Protein AF-A0A9P1D9C3-F1 (afdb_monomer)

pLDDT: mean 74.69, std 14.88, range [30.38, 95.38]

Secondary structure (DSSP, 8-state):
-HHHHHHHHHHHHTTTSSEEEEEE-SB-TTS-B---HHHHTGGGGGGGTTTEEEEEGGG-HHHHHHHHHHHHTTTS---TTHHHHHHTT-S---SS--EE-TT--BTTTB-----TTEEE-HHHHHHHHHSPPS---SEEEEEEEEEESSGGGGGSSTTSSEEEEEEEEEEEE-HHHHHHHHHHHS---SSPPSP-EEEEEEEEEEE---SHHHHHHHHHSTTT-TT-PPPTT--TTS--HHHHHHHHHHHHH-HHHHHTGGG--PPPPPSSPPPHHHHHHTT--HHHHH-TTTTHHHHT-S-TT-

InterPro domains:
  IPR006813 Glycosyl transferase, family 17 [PF04724] (2-149)
  IPR006813 Glycosyl transferase, family 17 [PTHR12224] (2-148)

Sequence (306 aa):
PELEFLELRLLELQGVVDLMVVAESSHTFRGDLKPRQYQLNAERFKAFRDTVMYLDLEECEEYLHHINKTREKHGQHHDLWDIQNSQRPHPPPEDDTIVIFSDLWIGASLRTGFDLDEIPNGEMMMAMKHCEWKAQTPKIQFKQRMVQYNLRQVLSSPAGCFPKTAWLQGALLRLGWVRETVQKNKRIPLRFASPIATMDGGAMHLSYFGHAFALMTKGLQHGEGGALLLPTWFKPCDPTDQDILELLSIFRNDPVRIVRSWENKSNPLPKARPTLKDLQKCEVPWALQSNPRRYAAFWGEAPPDE

Organism: NCBI:txid2562237

Foldseek 3Di:
DLVVLVVLQLVQAPVLAQAEEEEFELADLQLHGHDGPCVVPVVVVVVCVNRYDYHDCVVPPQLVVQSVVSVVPPPDDDDSCSSVFLSPCPPPDDDFGQYQYCLFFGGNWKTKGHHSLKHFGSVLSNCVNPDDDPDPDQKEWEQAFEDAAAPLCQVQDPLGGDPPRRDGFMMMGTPVRSNVCCVVPVTDDRDDDDDDHYDYYRIHRYHHQFFPVSLVVVCVVPSPNVQQDAQPPDDPPDDDPVNRVVRRLCCLFFVVCRRPVVVPPDDGRDPDQDDPVSCVSRSNRVCCVVCCVVVVSNRSRDDSVD

Radius of gyration: 20.1 Å; Cα contacts (8 Å, |Δi|>4): 495; chains: 1; bounding box: 48×49×52 Å

Structure (mmCIF, N/CA/C/O backbone):
data_AF-A0A9P1D9C3-F1
#
_entry.id   AF-A0A9P1D9C3-F1
#
loop_
_atom_site.group_PDB
_atom_site.id
_atom_site.type_symbol
_atom_site.label_atom_id
_atom_site.label_alt_id
_atom_site.label_comp_id
_atom_site.label_asym_id
_atom_site.label_entity_id
_atom_site.label_seq_id
_atom_site.pdbx_PDB_ins_code
_atom_site.Cartn_x
_atom_site.Cartn_y
_atom_site.Cartn_z
_atom_site.occupancy
_atom_site.B_iso_or_equiv
_atom_site.auth_seq_id
_atom_site.auth_comp_id
_atom_site.auth_asym_id
_atom_site.auth_atom_id
_atom_site.pdbx_PDB_model_num
ATOM 1 N N . PRO A 1 1 ? 6.953 -0.817 8.308 1.00 75.75 1 PRO A N 1
ATOM 2 C CA . PRO A 1 1 ? 5.528 -0.665 7.939 1.00 75.75 1 PRO A CA 1
ATOM 3 C C . PRO A 1 1 ? 5.143 -1.332 6.614 1.00 75.75 1 PRO A C 1
ATOM 5 O O . PRO A 1 1 ? 3.989 -1.712 6.475 1.00 75.75 1 PRO A O 1
ATOM 8 N N . GLU A 1 2 ? 6.070 -1.490 5.657 1.00 78.62 2 GLU A N 1
ATOM 9 C CA . GLU A 1 2 ? 5.807 -2.161 4.369 1.00 78.62 2 GLU A CA 1
ATOM 10 C C . GLU A 1 2 ? 5.182 -3.560 4.558 1.00 78.62 2 GLU A C 1
ATOM 12 O O . GLU A 1 2 ? 4.110 -3.857 4.035 1.00 78.62 2 GLU A O 1
ATOM 17 N N . LEU A 1 3 ? 5.791 -4.395 5.405 1.00 85.88 3 LEU A N 1
ATOM 18 C CA . LEU A 1 3 ? 5.291 -5.741 5.693 1.00 85.88 3 LEU A CA 1
ATOM 19 C C . LEU A 1 3 ? 3.958 -5.737 6.454 1.00 85.88 3 LEU A C 1
ATOM 21 O O . LEU A 1 3 ? 3.147 -6.640 6.266 1.00 85.88 3 LEU A O 1
ATOM 25 N N . GLU A 1 4 ? 3.713 -4.737 7.304 1.00 88.38 4 GLU A N 1
ATOM 26 C CA . GLU A 1 4 ? 2.432 -4.585 7.996 1.00 88.38 4 GLU A CA 1
ATOM 27 C C . GLU A 1 4 ? 1.309 -4.214 7.025 1.00 88.38 4 GLU A C 1
ATOM 29 O O . GLU A 1 4 ? 0.216 -4.760 7.137 1.00 88.38 4 GLU A O 1
ATOM 34 N N . PHE A 1 5 ? 1.568 -3.329 6.058 1.00 88.06 5 PHE A N 1
ATOM 35 C CA . PHE A 1 5 ? 0.600 -3.007 5.010 1.00 88.06 5 PHE A CA 1
ATOM 36 C C . PHE A 1 5 ? 0.233 -4.234 4.186 1.00 88.06 5 PHE A C 1
ATOM 38 O O . PHE A 1 5 ? -0.949 -4.493 3.956 1.00 88.06 5 PHE A O 1
ATOM 45 N N . LEU A 1 6 ? 1.239 -5.016 3.788 1.00 89.88 6 LEU A N 1
ATOM 46 C CA . LEU A 1 6 ? 1.002 -6.254 3.063 1.00 89.88 6 LEU A CA 1
ATOM 47 C C . LEU A 1 6 ? 0.167 -7.234 3.895 1.00 89.88 6 LEU A C 1
ATOM 49 O O . LEU A 1 6 ? -0.826 -7.756 3.404 1.00 89.88 6 LEU A O 1
ATOM 53 N N . GLU A 1 7 ? 0.524 -7.443 5.163 1.00 92.06 7 GLU A N 1
ATOM 54 C CA . GLU A 1 7 ? -0.225 -8.317 6.073 1.00 92.06 7 GLU A CA 1
ATOM 55 C C . GLU A 1 7 ? -1.687 -7.870 6.227 1.00 92.06 7 GLU A C 1
ATOM 57 O O . GLU A 1 7 ? -2.587 -8.701 6.133 1.00 92.06 7 GLU A O 1
ATOM 62 N N . LEU A 1 8 ? -1.938 -6.566 6.397 1.00 92.44 8 LEU A N 1
ATOM 63 C CA . LEU A 1 8 ? -3.291 -6.011 6.481 1.00 92.44 8 LEU A CA 1
ATOM 64 C C . LEU A 1 8 ? -4.097 -6.267 5.203 1.00 92.44 8 LEU A C 1
ATOM 66 O O . LEU A 1 8 ? -5.252 -6.674 5.295 1.00 92.44 8 LEU A O 1
ATOM 70 N N . ARG A 1 9 ? -3.497 -6.073 4.022 1.00 90.56 9 ARG A N 1
ATOM 71 C CA . ARG A 1 9 ? -4.151 -6.362 2.735 1.00 90.56 9 ARG A CA 1
ATOM 72 C C . ARG A 1 9 ? -4.480 -7.841 2.596 1.00 90.56 9 ARG A C 1
ATOM 74 O O . ARG A 1 9 ? -5.601 -8.173 2.231 1.00 90.56 9 ARG A O 1
ATOM 81 N N . LEU A 1 10 ? -3.534 -8.723 2.914 1.00 91.69 10 LEU A N 1
ATOM 82 C CA . LEU A 1 10 ? -3.751 -10.167 2.826 1.00 91.69 10 LEU A CA 1
ATOM 83 C C . LEU A 1 10 ? -4.868 -10.623 3.775 1.00 91.69 10 LEU A C 1
ATOM 85 O O . LEU A 1 10 ? -5.713 -11.409 3.367 1.00 91.69 10 LEU A O 1
ATOM 89 N N . LEU A 1 11 ? -4.932 -10.088 5.000 1.00 93.56 11 LEU A N 1
ATOM 90 C CA . LEU A 1 11 ? -6.013 -10.381 5.951 1.00 93.56 11 LEU A CA 1
ATOM 91 C C . LEU A 1 11 ? -7.380 -9.857 5.494 1.00 93.56 11 LEU A C 1
ATOM 93 O O . LEU A 1 11 ? -8.390 -10.528 5.683 1.00 93.56 11 LEU A O 1
ATOM 97 N N . GLU A 1 12 ? -7.425 -8.661 4.913 1.00 91.06 12 GLU A N 1
ATOM 98 C CA . GLU A 1 12 ? -8.666 -8.040 4.434 1.00 91.06 12 GLU A CA 1
ATOM 99 C C . GLU A 1 12 ? -9.252 -8.779 3.216 1.00 91.06 12 GLU A C 1
ATOM 101 O O . GLU A 1 12 ? -10.460 -8.761 2.991 1.00 91.06 12 GLU A O 1
ATOM 106 N N . LEU A 1 13 ? -8.397 -9.454 2.444 1.00 88.44 13 LEU A N 1
ATOM 107 C CA . LEU A 1 13 ? -8.744 -10.090 1.170 1.00 88.44 13 LEU A CA 1
ATOM 108 C C . LEU A 1 13 ? -8.804 -11.621 1.265 1.00 88.44 13 LEU A C 1
ATOM 110 O O . LEU A 1 13 ? -9.289 -12.287 0.345 1.00 88.44 13 LEU A O 1
ATOM 114 N N . GLN A 1 14 ? -8.358 -12.190 2.385 1.00 89.50 14 GLN A N 1
ATOM 115 C CA . GLN A 1 14 ? -8.419 -13.620 2.649 1.00 89.50 14 GLN A CA 1
ATOM 116 C C . GLN A 1 14 ? -9.869 -14.116 2.625 1.00 89.50 14 GLN A C 1
ATOM 118 O O . GLN A 1 14 ? -10.732 -13.611 3.338 1.00 89.50 14 GLN A O 1
ATOM 123 N N . GLY A 1 15 ? -10.141 -15.123 1.792 1.00 86.75 15 GLY A N 1
ATOM 124 C CA . GLY A 1 15 ? -11.488 -15.677 1.613 1.00 86.75 15 GLY A CA 1
ATOM 125 C C . GLY A 1 15 ? -12.433 -14.796 0.789 1.00 86.75 15 GLY A C 1
ATOM 126 O O . GLY A 1 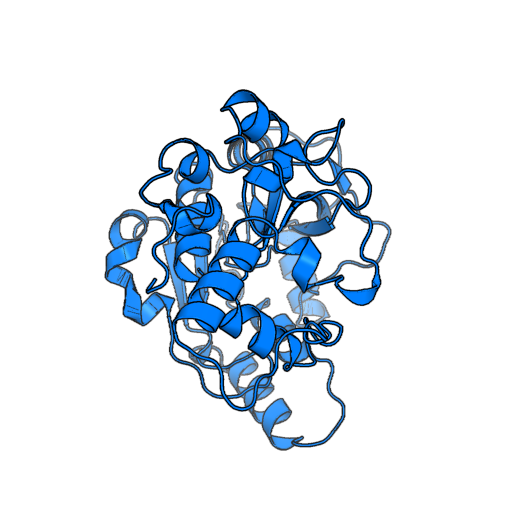15 ? -13.550 -15.218 0.501 1.00 86.75 15 GLY A O 1
ATOM 127 N N . VAL A 1 16 ? -11.987 -13.605 0.380 1.00 85.50 16 VAL A N 1
ATOM 128 C CA . VAL A 1 16 ? -12.753 -12.685 -0.467 1.00 85.50 16 VAL A CA 1
ATOM 129 C C . VAL A 1 16 ? -12.422 -12.886 -1.942 1.00 85.50 16 VAL A C 1
ATOM 131 O O . VAL A 1 16 ? -13.300 -12.867 -2.808 1.00 85.50 16 VAL A O 1
ATOM 134 N N . VAL A 1 17 ? -11.149 -13.136 -2.230 1.00 79.44 17 VAL A N 1
ATOM 135 C CA . VAL A 1 17 ? -10.654 -13.422 -3.578 1.00 79.44 17 VAL A CA 1
ATOM 136 C C . VAL A 1 17 ? -10.066 -14.813 -3.682 1.00 79.44 17 VAL A C 1
ATOM 138 O O . VAL A 1 17 ? -9.723 -15.426 -2.676 1.00 79.44 17 VAL A O 1
ATOM 141 N N . ASP A 1 18 ? -9.962 -15.313 -4.907 1.00 77.88 18 ASP A N 1
ATOM 142 C CA . ASP A 1 18 ? -9.520 -16.686 -5.154 1.00 77.88 18 ASP A CA 1
ATOM 143 C C . ASP A 1 18 ? -7.991 -16.805 -5.195 1.00 77.88 18 ASP A C 1
ATOM 145 O O . ASP A 1 18 ? -7.446 -17.851 -4.867 1.00 77.88 18 ASP A O 1
ATOM 149 N N . LEU A 1 19 ? -7.290 -15.730 -5.545 1.00 79.19 19 LEU A N 1
ATOM 150 C CA . LEU A 1 19 ? -5.837 -15.625 -5.566 1.00 79.19 19 LEU A CA 1
ATOM 151 C C . LEU A 1 19 ? -5.428 -14.188 -5.212 1.00 79.19 19 LEU A C 1
ATOM 153 O O . LEU A 1 19 ? -6.119 -13.214 -5.495 1.00 79.19 19 LEU A O 1
ATOM 157 N N . MET A 1 20 ? -4.271 -14.058 -4.592 1.00 83.50 20 MET A N 1
ATOM 158 C CA . MET A 1 20 ? -3.537 -12.843 -4.275 1.00 83.50 20 MET A CA 1
ATOM 159 C C . MET A 1 20 ? -2.178 -12.979 -4.941 1.00 83.50 20 MET A C 1
ATOM 161 O O . MET A 1 20 ? -1.600 -14.053 -4.909 1.00 83.50 20 MET A O 1
ATOM 165 N N . VAL A 1 21 ? -1.661 -11.942 -5.581 1.00 80.38 21 VAL A N 1
ATOM 166 C CA . VAL A 1 21 ? -0.285 -11.924 -6.065 1.00 80.38 21 VAL A CA 1
ATOM 167 C C . VAL A 1 21 ? 0.544 -10.965 -5.244 1.00 80.38 21 VAL A C 1
ATOM 169 O O . VAL A 1 21 ? 0.115 -9.893 -4.833 1.00 80.38 21 VAL A O 1
ATOM 172 N N . VAL A 1 22 ? 1.781 -11.345 -5.009 1.00 82.94 22 VAL A N 1
ATOM 173 C CA . VAL A 1 22 ? 2.782 -10.424 -4.499 1.00 82.94 22 VAL A CA 1
ATOM 174 C C . VAL A 1 22 ? 3.867 -10.362 -5.552 1.00 82.94 22 VAL A C 1
ATOM 176 O O . VAL A 1 22 ? 4.634 -11.309 -5.693 1.00 82.94 22 VAL A O 1
ATOM 179 N N . ALA A 1 23 ? 3.876 -9.276 -6.326 1.00 83.38 23 ALA A N 1
ATOM 180 C CA . ALA A 1 23 ? 4.944 -9.009 -7.275 1.00 83.38 23 ALA A CA 1
ATOM 181 C C . ALA A 1 23 ? 6.040 -8.244 -6.559 1.00 83.38 23 ALA A C 1
ATOM 183 O O . ALA A 1 23 ? 5.804 -7.166 -6.008 1.00 83.38 23 ALA A O 1
ATOM 184 N N . GLU A 1 24 ? 7.231 -8.815 -6.557 1.00 85.12 24 GLU A N 1
ATOM 185 C CA . GLU A 1 24 ? 8.367 -8.241 -5.873 1.00 85.12 24 GLU A CA 1
ATOM 186 C C . GLU A 1 24 ? 9.530 -8.071 -6.835 1.00 85.12 24 GLU A C 1
ATOM 188 O O . GLU A 1 24 ? 9.869 -8.964 -7.602 1.00 85.12 24 GLU A O 1
ATOM 193 N N . SER A 1 25 ? 10.137 -6.891 -6.765 1.00 87.12 25 SER A N 1
ATOM 194 C CA . SER A 1 25 ? 11.353 -6.553 -7.485 1.00 87.12 25 SER A CA 1
ATOM 195 C C . SER A 1 25 ? 12.504 -6.362 -6.503 1.00 87.12 25 SER A C 1
ATOM 197 O O . SER A 1 25 ? 12.335 -5.766 -5.431 1.00 87.12 25 SER A O 1
ATOM 199 N N . SER A 1 26 ? 13.690 -6.805 -6.907 1.00 89.81 26 SER A N 1
ATOM 200 C CA . SER A 1 26 ? 14.979 -6.470 -6.295 1.00 89.81 26 SER A CA 1
ATOM 201 C C . SER A 1 26 ? 15.490 -5.072 -6.675 1.00 89.81 26 SER A C 1
ATOM 203 O O . SER A 1 26 ? 16.634 -4.733 -6.380 1.00 89.81 26 SER A O 1
ATOM 205 N N . HIS A 1 27 ? 14.655 -4.234 -7.298 1.00 86.44 27 HIS A N 1
ATOM 206 C CA . HIS A 1 27 ? 14.991 -2.880 -7.732 1.00 86.44 27 HIS A CA 1
ATOM 207 C C . HIS A 1 27 ? 14.031 -1.823 -7.155 1.00 86.44 27 HIS A C 1
ATOM 209 O O . HIS A 1 27 ? 12.823 -2.034 -7.034 1.00 86.44 27 HIS A O 1
ATOM 215 N N . THR A 1 28 ? 14.557 -0.655 -6.782 1.00 79.88 28 THR A N 1
ATOM 216 C CA . THR A 1 28 ? 13.765 0.519 -6.384 1.00 79.88 28 THR A CA 1
ATOM 217 C C . THR A 1 28 ? 13.084 1.150 -7.602 1.00 79.88 28 THR A C 1
ATOM 219 O O . THR A 1 28 ? 13.404 0.834 -8.747 1.00 79.88 28 THR A O 1
ATOM 222 N N . PHE A 1 29 ? 12.199 2.129 -7.385 1.00 75.25 29 PHE A N 1
ATOM 223 C CA . PHE A 1 29 ? 11.609 2.920 -8.476 1.00 75.25 29 PHE A CA 1
ATOM 224 C C . PHE A 1 29 ? 12.648 3.697 -9.312 1.00 75.25 29 PHE A C 1
ATOM 226 O O . PHE A 1 29 ? 12.329 4.158 -10.402 1.00 75.25 29 PHE A O 1
ATOM 233 N N . ARG A 1 30 ? 13.892 3.833 -8.822 1.00 74.38 30 ARG A N 1
ATOM 234 C CA . ARG A 1 30 ? 15.030 4.430 -9.546 1.00 74.38 30 ARG A CA 1
ATOM 235 C C . ARG A 1 30 ? 15.915 3.397 -10.247 1.00 74.38 30 ARG A C 1
ATOM 237 O O . ARG A 1 30 ? 16.829 3.779 -10.969 1.00 74.38 30 ARG A O 1
ATOM 244 N N . GLY A 1 31 ? 15.654 2.107 -10.038 1.00 78.56 31 GLY A N 1
ATOM 245 C CA . GLY A 1 31 ? 16.450 1.011 -10.587 1.00 78.56 31 GLY A CA 1
ATOM 246 C C . GLY A 1 31 ? 17.658 0.629 -9.731 1.00 78.56 31 GLY A C 1
ATOM 247 O O . GLY A 1 31 ? 18.481 -0.165 -10.179 1.00 78.56 31 GLY A O 1
ATOM 248 N N . ASP A 1 32 ? 17.776 1.170 -8.516 1.00 81.94 32 ASP A N 1
ATOM 249 C CA . ASP A 1 32 ? 18.819 0.772 -7.563 1.00 81.94 32 ASP A CA 1
ATOM 250 C C . ASP A 1 32 ? 18.476 -0.579 -6.937 1.00 81.94 32 ASP A C 1
ATOM 252 O O . ASP A 1 32 ? 17.301 -0.883 -6.750 1.00 81.94 32 ASP A O 1
ATOM 256 N N . LEU A 1 33 ? 19.476 -1.375 -6.559 1.00 86.50 33 LEU A N 1
ATOM 257 C CA . LEU A 1 33 ? 19.230 -2.658 -5.900 1.00 86.50 33 LEU A CA 1
ATOM 258 C C . LEU A 1 33 ? 18.587 -2.465 -4.519 1.00 86.50 33 LEU A C 1
ATOM 260 O O . LEU A 1 33 ? 19.013 -1.622 -3.727 1.00 86.50 33 LEU A O 1
ATOM 264 N N . LYS A 1 34 ? 17.591 -3.296 -4.215 1.00 83.38 34 LYS A N 1
ATOM 265 C CA . LYS A 1 34 ? 16.951 -3.413 -2.905 1.00 83.38 34 LYS A CA 1
ATOM 266 C C . LYS A 1 34 ? 16.776 -4.884 -2.519 1.00 83.38 34 LYS A C 1
ATOM 268 O O . LYS A 1 34 ? 16.591 -5.732 -3.392 1.00 83.38 34 LYS A O 1
ATOM 273 N N . PRO A 1 35 ? 16.799 -5.206 -1.216 1.00 87.19 35 PRO A N 1
ATOM 274 C CA . PRO A 1 35 ? 16.425 -6.534 -0.755 1.00 87.19 35 PRO A CA 1
ATOM 275 C C . PRO A 1 35 ? 14.951 -6.826 -1.058 1.00 87.19 35 PRO A C 1
ATOM 277 O O . PRO A 1 35 ? 14.101 -5.931 -1.064 1.00 87.19 35 PRO A O 1
ATOM 280 N N . ARG A 1 36 ? 14.660 -8.111 -1.250 1.00 85.69 36 ARG A N 1
ATOM 281 C CA . ARG A 1 36 ? 13.314 -8.650 -1.433 1.00 85.69 36 ARG A CA 1
ATOM 282 C C . ARG A 1 36 ? 12.661 -8.911 -0.076 1.00 85.69 36 ARG A C 1
ATOM 284 O O . ARG A 1 36 ? 12.850 -9.960 0.538 1.00 85.69 36 ARG A O 1
ATOM 291 N N . GLN A 1 37 ? 11.969 -7.898 0.433 1.00 87.31 37 GLN A N 1
ATOM 292 C CA . GLN A 1 37 ? 11.347 -7.894 1.752 1.00 87.31 37 GLN A CA 1
ATOM 293 C C . GLN A 1 37 ? 10.310 -9.006 1.944 1.00 87.31 37 GLN A C 1
ATOM 295 O O . GLN A 1 37 ? 10.302 -9.627 3.006 1.00 87.31 37 GLN A O 1
ATOM 300 N N . TYR A 1 38 ? 9.461 -9.296 0.957 1.00 88.75 38 TYR A N 1
ATOM 301 C CA . TYR A 1 38 ? 8.493 -10.387 1.066 1.00 88.75 38 TYR A CA 1
ATOM 302 C C . TYR A 1 38 ? 9.202 -11.737 1.130 1.00 88.75 38 TYR A C 1
ATOM 304 O O . TYR A 1 38 ? 8.953 -12.500 2.063 1.00 88.75 38 TYR A O 1
ATOM 312 N N . GLN A 1 39 ? 10.130 -12.003 0.203 1.00 90.25 39 GLN A N 1
ATOM 313 C CA . GLN A 1 39 ? 10.881 -13.261 0.180 1.00 90.25 39 GLN A CA 1
ATOM 314 C C . GLN A 1 39 ? 11.639 -13.507 1.493 1.00 90.25 39 GLN A C 1
ATOM 316 O O . GLN A 1 39 ? 11.544 -14.592 2.066 1.00 90.25 39 GLN A O 1
ATOM 321 N N . LEU A 1 40 ? 12.334 -12.488 2.015 1.00 92.19 40 LEU A N 1
ATOM 322 C CA . LEU A 1 40 ? 13.060 -12.567 3.290 1.00 92.19 40 LEU A CA 1
ATOM 323 C C . LEU A 1 40 ? 12.145 -12.839 4.493 1.00 92.19 40 LEU A C 1
ATOM 325 O O . LEU A 1 40 ? 12.604 -13.348 5.513 1.00 92.19 40 LEU A O 1
ATOM 329 N N . ASN A 1 41 ? 10.856 -12.515 4.380 1.00 93.56 41 ASN A N 1
ATOM 330 C CA . ASN A 1 41 ? 9.871 -12.640 5.449 1.00 93.56 41 ASN A CA 1
ATOM 331 C C . ASN A 1 41 ? 8.745 -13.629 5.101 1.00 93.56 41 ASN A C 1
ATOM 333 O O . ASN A 1 41 ? 7.679 -13.580 5.713 1.00 93.56 41 ASN A O 1
ATOM 337 N N . ALA A 1 42 ? 8.959 -14.554 4.160 1.00 91.12 42 ALA A N 1
ATOM 338 C CA . ALA A 1 42 ? 7.912 -15.450 3.656 1.00 91.12 42 ALA A CA 1
ATOM 339 C C . ALA A 1 42 ? 7.249 -16.309 4.755 1.00 91.12 42 ALA A C 1
ATOM 341 O O . ALA A 1 42 ? 6.065 -16.639 4.669 1.00 91.12 42 ALA A O 1
ATOM 342 N N . GLU A 1 43 ? 7.978 -16.641 5.826 1.00 95.38 43 GLU A N 1
ATOM 343 C CA . GLU A 1 43 ? 7.425 -17.343 6.994 1.00 95.38 43 GLU A CA 1
ATOM 344 C C . GLU A 1 43 ? 6.331 -16.544 7.719 1.00 95.38 43 GLU A C 1
ATOM 346 O O . GLU A 1 43 ? 5.362 -17.137 8.199 1.00 95.38 43 GLU A O 1
ATOM 351 N N . ARG A 1 44 ? 6.416 -15.204 7.738 1.00 93.25 44 ARG A N 1
ATOM 352 C CA . ARG A 1 44 ? 5.366 -14.325 8.290 1.00 93.25 44 ARG A CA 1
ATOM 353 C C . ARG A 1 44 ? 4.042 -14.509 7.551 1.00 93.25 44 ARG A C 1
ATOM 355 O O . ARG A 1 44 ? 2.981 -14.431 8.162 1.00 93.25 44 ARG A O 1
ATOM 362 N N . PHE A 1 45 ? 4.107 -14.795 6.253 1.00 93.44 45 PHE A N 1
ATOM 363 C CA . PHE A 1 45 ? 2.950 -14.896 5.366 1.00 93.44 45 PHE A CA 1
ATOM 364 C C . PHE A 1 45 ? 2.512 -16.339 5.100 1.00 93.44 45 PHE A C 1
ATOM 366 O O . PHE A 1 45 ? 1.685 -16.581 4.222 1.00 93.44 45 PHE A O 1
ATOM 373 N N . LYS A 1 46 ? 3.018 -17.317 5.868 1.00 94.75 46 LYS A N 1
ATOM 374 C CA . LYS A 1 46 ? 2.742 -18.741 5.625 1.00 94.75 46 LYS A CA 1
ATOM 375 C C . LYS A 1 46 ? 1.255 -19.110 5.638 1.00 94.75 46 LYS A C 1
ATOM 377 O O . LYS A 1 46 ? 0.860 -20.025 4.927 1.00 94.75 46 LYS A O 1
ATOM 382 N N . ALA A 1 47 ? 0.441 -18.378 6.401 1.00 93.88 47 ALA A N 1
ATOM 383 C CA . ALA A 1 47 ? -1.009 -18.564 6.479 1.00 93.88 47 ALA A CA 1
ATOM 384 C C . ALA A 1 47 ? -1.749 -18.244 5.166 1.00 93.88 47 ALA A C 1
ATOM 386 O O . ALA A 1 47 ? -2.903 -18.632 5.017 1.00 93.88 47 ALA A O 1
ATOM 387 N N . PHE A 1 48 ? -1.096 -17.556 4.225 1.00 92.00 48 PHE A N 1
ATOM 388 C CA . PHE A 1 48 ? -1.680 -17.171 2.942 1.00 92.00 48 PHE A CA 1
ATOM 389 C C . PHE A 1 48 ? -1.117 -17.970 1.761 1.00 92.00 48 PHE A C 1
ATOM 391 O O . PHE A 1 48 ? -1.511 -17.690 0.635 1.00 92.00 48 PHE A O 1
ATOM 398 N N . ARG A 1 49 ? -0.214 -18.942 1.985 1.00 88.31 49 ARG A N 1
ATOM 399 C CA . ARG A 1 49 ? 0.525 -19.657 0.919 1.00 88.31 49 ARG A CA 1
ATOM 400 C C . ARG A 1 49 ? -0.370 -20.259 -0.158 1.00 88.31 49 ARG A C 1
ATOM 402 O O . ARG A 1 49 ? -0.031 -20.163 -1.327 1.00 88.31 49 ARG A O 1
ATOM 409 N N . ASP A 1 50 ? -1.518 -20.804 0.226 1.00 88.19 50 ASP A N 1
ATOM 410 C CA . ASP A 1 50 ? -2.444 -21.443 -0.719 1.00 88.19 50 ASP A CA 1
ATOM 411 C C . ASP A 1 50 ? -3.207 -20.428 -1.584 1.00 88.19 50 ASP A C 1
ATOM 413 O O . ASP A 1 50 ? -3.766 -20.768 -2.620 1.00 88.19 50 ASP A O 1
ATOM 417 N N . THR A 1 51 ? -3.227 -19.168 -1.152 1.00 85.00 51 THR A N 1
ATOM 418 C CA . THR A 1 51 ? -3.936 -18.064 -1.809 1.00 85.00 51 THR A CA 1
ATOM 419 C C . THR A 1 51 ? -2.997 -17.007 -2.373 1.00 85.00 51 THR A C 1
ATOM 421 O O . THR A 1 51 ? -3.472 -16.105 -3.046 1.00 85.00 51 THR A O 1
ATOM 424 N N . VAL A 1 52 ? -1.690 -17.070 -2.103 1.00 85.94 52 VAL A N 1
ATOM 425 C CA . VAL A 1 52 ? -0.705 -16.095 -2.579 1.00 85.94 52 VAL A CA 1
ATOM 426 C C . VAL A 1 52 ? 0.179 -16.727 -3.644 1.00 85.94 52 VAL A C 1
ATOM 428 O O . VAL A 1 52 ? 0.949 -17.639 -3.367 1.00 85.94 52 VAL A O 1
ATOM 431 N N . MET A 1 53 ? 0.129 -16.176 -4.849 1.00 85.31 53 MET A N 1
ATOM 432 C CA . MET A 1 53 ? 1.109 -16.387 -5.902 1.00 85.31 53 MET A CA 1
ATOM 433 C C . MET A 1 53 ? 2.201 -15.323 -5.776 1.00 85.31 53 MET A C 1
ATOM 435 O O . MET A 1 53 ? 1.981 -14.131 -5.979 1.00 85.31 53 MET A O 1
ATOM 439 N N . TYR A 1 54 ? 3.401 -15.752 -5.417 1.00 85.81 54 TYR A N 1
ATOM 440 C CA . TYR A 1 54 ? 4.566 -14.881 -5.437 1.00 85.81 54 TYR A CA 1
ATOM 441 C C . TYR A 1 54 ? 5.097 -14.765 -6.868 1.00 85.81 54 TYR A C 1
ATOM 443 O O . TYR A 1 54 ? 5.319 -15.784 -7.518 1.00 85.81 54 TYR A O 1
ATOM 451 N N . LEU A 1 55 ? 5.293 -13.537 -7.344 1.00 84.56 55 LEU A N 1
ATOM 452 C CA . LEU A 1 55 ? 5.909 -13.252 -8.632 1.00 84.56 55 LEU A CA 1
ATOM 453 C C . LEU A 1 55 ? 7.251 -12.560 -8.401 1.00 84.56 55 LEU A C 1
ATOM 455 O O . LEU A 1 55 ? 7.298 -11.395 -7.997 1.00 84.56 55 LEU A O 1
ATOM 459 N N . ASP A 1 56 ? 8.325 -13.275 -8.711 1.00 87.56 56 ASP A N 1
ATOM 460 C CA . ASP A 1 56 ? 9.660 -12.702 -8.805 1.00 87.56 56 ASP A CA 1
ATOM 461 C C . ASP A 1 56 ? 9.780 -11.945 -10.138 1.00 87.56 56 ASP A C 1
ATOM 463 O O . ASP A 1 56 ? 9.795 -12.540 -11.216 1.00 87.56 56 ASP A O 1
ATOM 467 N N . LEU A 1 57 ? 9.837 -10.613 -10.080 1.00 85.75 57 LEU A N 1
ATOM 468 C CA . LEU A 1 57 ? 9.915 -9.791 -11.288 1.00 85.75 57 LEU A CA 1
ATOM 469 C C . LEU A 1 57 ? 11.250 -9.947 -12.021 1.00 85.75 57 LEU A C 1
ATOM 471 O O . LEU A 1 57 ? 11.322 -9.640 -13.208 1.00 85.75 57 LEU A O 1
ATOM 475 N N . GLU A 1 58 ? 12.296 -10.455 -11.369 1.00 88.75 58 GLU A N 1
ATOM 476 C CA . GLU A 1 58 ? 13.553 -10.769 -12.045 1.00 88.75 58 GLU A CA 1
ATOM 477 C C . GLU A 1 58 ? 13.447 -11.987 -12.979 1.00 88.75 58 GLU A C 1
ATOM 479 O O . GLU A 1 58 ? 14.298 -12.152 -13.848 1.00 88.75 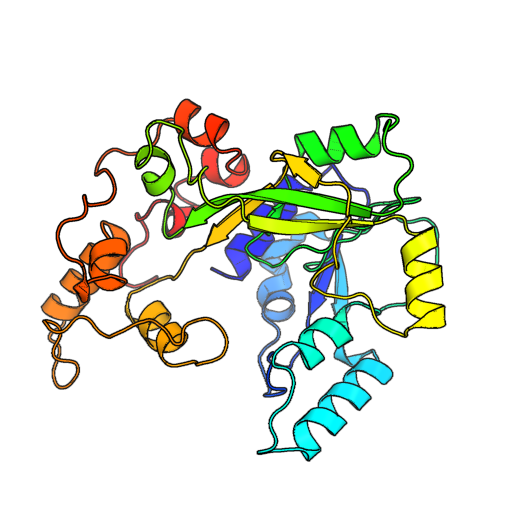58 GLU A O 1
ATOM 484 N N . GLU A 1 59 ? 12.400 -12.808 -12.873 1.00 88.19 59 GLU A N 1
ATOM 485 C CA . GLU A 1 59 ? 12.124 -13.874 -13.851 1.00 88.19 59 GLU A CA 1
ATOM 486 C C . GLU A 1 59 ? 11.507 -13.330 -15.151 1.00 88.19 59 GLU A C 1
ATOM 488 O O . GLU A 1 59 ? 11.372 -14.051 -16.140 1.00 88.19 59 GLU A O 1
ATOM 493 N N . CYS A 1 60 ? 11.152 -12.043 -15.185 1.00 85.38 60 CYS A N 1
ATOM 494 C CA . CYS A 1 60 ? 10.625 -11.391 -16.369 1.00 85.38 60 CYS A CA 1
ATOM 495 C C . CYS A 1 60 ? 11.729 -10.688 -17.177 1.00 85.38 60 CYS A C 1
ATOM 497 O O . CYS A 1 60 ? 12.234 -9.623 -16.806 1.00 85.38 60 CYS A O 1
ATOM 499 N N . GLU A 1 61 ? 12.045 -11.245 -18.350 1.00 87.50 61 GLU A N 1
ATOM 500 C CA . GLU A 1 61 ? 13.052 -10.691 -19.261 1.00 87.50 61 GLU A CA 1
ATOM 501 C C . GLU A 1 61 ? 12.716 -9.268 -19.728 1.00 87.50 61 GLU A C 1
ATOM 503 O O . GLU A 1 61 ? 13.600 -8.407 -19.767 1.00 87.50 61 GLU A O 1
ATOM 508 N N . GLU A 1 62 ? 11.450 -8.977 -20.058 1.00 84.44 62 GLU A N 1
ATOM 509 C CA . GLU A 1 62 ? 11.071 -7.634 -20.510 1.00 84.44 62 GLU A CA 1
ATOM 510 C C . GLU A 1 62 ? 11.193 -6.589 -19.397 1.00 84.44 62 GLU A C 1
ATOM 512 O O . GLU A 1 62 ? 11.632 -5.462 -19.656 1.00 84.44 62 GLU A O 1
ATOM 517 N N . TYR A 1 63 ? 10.857 -6.966 -18.161 1.00 86.12 63 TYR A N 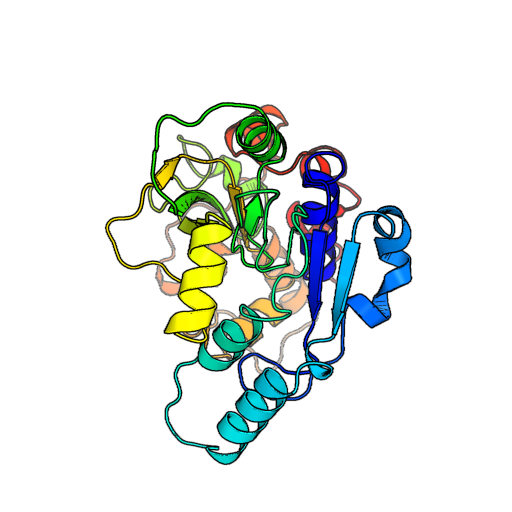1
ATOM 518 C CA . TYR A 1 63 ? 11.042 -6.125 -16.985 1.00 86.12 63 TYR A CA 1
ATOM 519 C C . TYR A 1 63 ? 12.527 -5.835 -16.745 1.00 86.12 63 TYR A C 1
ATOM 521 O O . TYR A 1 63 ? 12.920 -4.670 -16.644 1.00 86.12 63 TYR A O 1
ATOM 529 N N . LEU A 1 64 ? 13.379 -6.866 -16.737 1.00 89.25 64 LEU A N 1
ATOM 530 C CA . LEU A 1 64 ? 14.826 -6.698 -16.572 1.00 89.25 64 LEU A CA 1
ATOM 531 C C . LEU A 1 64 ? 15.445 -5.847 -17.683 1.00 89.25 64 LEU A C 1
ATOM 533 O O . LEU A 1 64 ? 16.279 -4.978 -17.415 1.00 89.25 64 LEU A O 1
ATOM 537 N N . HIS A 1 65 ? 15.015 -6.047 -18.931 1.00 88.81 65 HIS A N 1
ATOM 538 C CA . HIS A 1 65 ? 15.440 -5.212 -20.048 1.00 88.81 65 HIS A CA 1
ATOM 539 C C . HIS A 1 65 ? 15.070 -3.739 -19.816 1.00 88.81 65 HIS A C 1
ATOM 541 O O . HIS A 1 65 ? 15.886 -2.845 -20.060 1.00 88.81 65 HIS A O 1
ATOM 547 N N . HIS A 1 66 ? 13.865 -3.476 -19.302 1.00 86.88 66 HIS A N 1
ATOM 548 C CA . HIS A 1 66 ? 13.424 -2.128 -18.962 1.00 86.88 66 HIS A CA 1
ATOM 549 C C . HIS A 1 66 ? 14.270 -1.506 -17.840 1.00 86.88 66 HIS A C 1
ATOM 551 O O . HIS A 1 66 ? 14.721 -0.368 -17.985 1.00 86.88 66 HIS A O 1
ATOM 557 N N . ILE A 1 67 ? 14.551 -2.250 -16.764 1.00 87.69 67 ILE A N 1
ATOM 558 C CA . ILE A 1 67 ? 15.430 -1.804 -15.672 1.00 87.69 67 ILE A CA 1
ATOM 559 C C . ILE A 1 67 ? 16.816 -1.428 -16.197 1.00 87.69 67 ILE A C 1
ATOM 561 O O . ILE A 1 67 ? 17.298 -0.326 -15.926 1.00 87.69 67 ILE A O 1
ATOM 565 N N . ASN A 1 68 ? 17.445 -2.314 -16.973 1.00 87.81 68 ASN A N 1
ATOM 566 C CA . ASN A 1 68 ? 18.790 -2.094 -17.504 1.00 87.81 68 ASN A CA 1
ATOM 567 C C . ASN A 1 68 ? 18.844 -0.834 -18.372 1.00 87.81 68 ASN A C 1
ATOM 569 O O . ASN A 1 68 ? 19.704 0.021 -18.166 1.00 87.81 68 ASN A O 1
ATOM 573 N N . LYS A 1 69 ? 17.857 -0.650 -19.254 1.00 86.31 69 LYS A N 1
ATOM 574 C CA . LYS A 1 69 ? 17.747 0.548 -20.092 1.00 86.31 69 LYS A CA 1
ATOM 575 C C . LYS A 1 69 ? 17.554 1.830 -19.278 1.00 86.31 69 LYS A C 1
ATOM 577 O O . LYS A 1 69 ? 18.064 2.880 -19.661 1.00 86.31 69 LYS A O 1
ATOM 582 N N . THR A 1 70 ? 16.798 1.779 -18.183 1.00 82.19 70 THR A N 1
ATOM 583 C CA . THR A 1 70 ? 16.609 2.940 -17.300 1.00 82.19 70 THR A CA 1
ATOM 584 C C . THR A 1 70 ? 17.899 3.288 -16.562 1.00 82.19 70 THR A C 1
ATOM 586 O O . 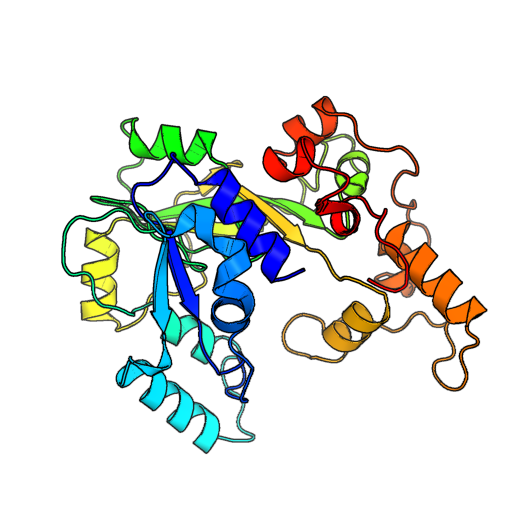THR A 1 70 ? 18.266 4.462 -16.497 1.00 82.19 70 THR A O 1
ATOM 589 N N . ARG A 1 71 ? 18.643 2.279 -16.093 1.00 81.06 71 ARG A N 1
ATOM 590 C CA . ARG A 1 71 ? 19.958 2.459 -15.461 1.00 81.06 71 ARG A CA 1
ATOM 591 C C . ARG A 1 71 ? 20.986 3.025 -16.440 1.00 81.06 71 ARG A C 1
ATOM 593 O O . ARG A 1 71 ? 21.668 3.982 -16.111 1.00 81.06 71 ARG A O 1
ATOM 600 N N . GLU A 1 72 ? 21.048 2.539 -17.678 1.00 81.00 72 GLU A N 1
ATOM 601 C CA . GLU A 1 72 ? 21.979 3.054 -18.702 1.00 81.00 72 GLU A CA 1
ATOM 602 C C . GLU A 1 72 ? 21.849 4.565 -18.954 1.00 81.00 72 GLU A C 1
ATOM 604 O O . GLU A 1 72 ? 22.817 5.226 -19.325 1.00 81.00 72 GLU A O 1
ATOM 609 N N . LYS A 1 73 ? 20.669 5.141 -18.712 1.00 73.00 73 LYS A N 1
ATOM 610 C CA . LYS A 1 73 ? 20.409 6.570 -18.895 1.00 73.00 73 LYS A CA 1
ATOM 611 C C . LYS A 1 73 ? 20.681 7.417 -17.640 1.00 73.00 73 LYS A C 1
ATOM 613 O O . LYS A 1 73 ? 20.050 8.470 -17.473 1.00 73.00 73 LYS A O 1
ATOM 618 N N . HIS A 1 74 ? 21.571 6.978 -16.744 1.00 60.50 74 HIS A N 1
ATOM 619 C CA . HIS A 1 74 ? 21.936 7.694 -15.513 1.00 60.50 74 HIS A CA 1
ATOM 620 C C . HIS A 1 74 ? 22.122 9.210 -15.754 1.00 60.50 74 HIS A C 1
ATOM 622 O O . HIS A 1 74 ? 22.929 9.630 -16.581 1.00 60.50 74 HIS A O 1
ATOM 628 N N . GLY A 1 75 ? 21.369 10.040 -15.021 1.00 57.22 75 GLY A N 1
ATOM 629 C CA . GLY A 1 75 ? 21.482 11.508 -15.052 1.00 57.22 75 GLY A CA 1
ATOM 630 C C . GLY A 1 75 ? 20.553 12.245 -16.026 1.00 57.22 75 GLY A C 1
ATOM 631 O O . GLY A 1 75 ? 20.523 13.473 -16.009 1.00 57.22 75 GLY A O 1
ATOM 632 N N . GLN A 1 76 ? 19.768 11.541 -16.846 1.00 60.81 76 GLN A N 1
ATOM 633 C CA . GLN A 1 76 ? 18.698 12.159 -17.641 1.00 60.81 76 GLN A CA 1
ATOM 634 C C . GLN A 1 76 ? 17.381 12.220 -16.848 1.00 60.81 76 GLN A C 1
ATOM 636 O O . GLN A 1 76 ? 17.128 11.384 -15.982 1.00 60.81 76 GLN A O 1
ATOM 641 N N . HIS A 1 77 ? 16.538 13.218 -17.133 1.00 54.62 77 HIS A N 1
ATOM 642 C CA . HIS A 1 77 ? 15.177 13.277 -16.594 1.00 54.62 77 HIS A CA 1
ATOM 643 C C . HIS A 1 77 ? 14.365 12.098 -17.148 1.00 54.62 77 HIS A C 1
ATOM 645 O O . HIS A 1 77 ? 14.009 12.095 -18.326 1.00 54.62 77 HIS A O 1
ATOM 651 N N . HIS A 1 78 ? 14.072 11.117 -16.296 1.00 64.19 78 HIS A N 1
ATOM 652 C CA . HIS A 1 78 ? 13.139 10.023 -16.587 1.00 64.19 78 HIS A CA 1
ATOM 653 C C . HIS A 1 78 ? 11.807 10.281 -15.895 1.00 64.19 78 HIS A C 1
ATOM 655 O O . HIS A 1 78 ? 11.753 11.019 -14.905 1.00 64.19 78 HIS A O 1
ATOM 661 N N . ASP A 1 79 ? 10.736 9.676 -16.406 1.00 70.06 79 ASP A N 1
ATOM 662 C CA . ASP A 1 79 ? 9.498 9.601 -15.640 1.00 70.06 79 ASP A CA 1
ATOM 663 C C . ASP A 1 79 ? 9.781 8.751 -14.392 1.00 70.06 79 ASP A C 1
ATOM 665 O O . ASP A 1 79 ? 10.225 7.604 -14.484 1.00 70.06 79 ASP A O 1
ATOM 669 N N . LEU A 1 80 ? 9.560 9.338 -13.213 1.00 68.19 80 LEU A N 1
ATOM 670 C CA . LEU A 1 80 ? 9.801 8.701 -11.914 1.00 68.19 80 LEU A CA 1
ATOM 671 C C . LEU A 1 80 ? 9.034 7.380 -11.756 1.00 68.19 80 LEU A C 1
ATOM 673 O O . LEU A 1 80 ? 9.413 6.552 -10.930 1.00 68.19 80 LEU A O 1
ATOM 677 N N . TRP A 1 81 ? 7.975 7.189 -12.544 1.00 72.94 81 TRP A N 1
ATOM 678 C CA . TRP A 1 81 ? 7.068 6.051 -12.461 1.00 72.94 81 TRP A CA 1
ATOM 679 C C . TRP A 1 81 ? 7.311 4.990 -13.539 1.00 72.94 81 TRP A C 1
ATOM 681 O O . TRP A 1 81 ? 6.594 3.990 -13.565 1.00 72.94 81 TRP A O 1
ATOM 691 N N . ASP A 1 82 ? 8.297 5.164 -14.426 1.00 77.75 82 ASP A N 1
ATOM 692 C CA . ASP A 1 82 ? 8.553 4.236 -15.540 1.00 77.75 82 ASP A CA 1
ATOM 693 C C . ASP A 1 82 ? 8.807 2.804 -15.049 1.00 77.75 82 ASP A C 1
ATOM 695 O O . ASP A 1 82 ? 8.148 1.859 -15.495 1.00 77.75 82 ASP A O 1
ATOM 699 N N . ILE A 1 83 ? 9.682 2.649 -14.050 1.00 80.12 83 ILE A N 1
ATOM 700 C CA . ILE A 1 83 ? 9.995 1.339 -13.471 1.00 80.12 83 ILE A CA 1
ATOM 701 C C . ILE A 1 83 ? 8.761 0.720 -12.814 1.00 80.12 83 ILE A C 1
ATOM 703 O O . ILE A 1 83 ? 8.513 -0.464 -13.023 1.00 80.12 83 ILE A O 1
ATOM 707 N N . GLN A 1 84 ? 7.958 1.482 -12.067 1.00 76.56 84 GLN A N 1
ATOM 708 C CA . GLN A 1 84 ? 6.732 0.954 -11.454 1.00 76.56 84 GLN A CA 1
ATOM 709 C C . GLN A 1 84 ? 5.722 0.509 -12.523 1.00 76.56 84 GLN A C 1
ATOM 711 O O . GLN A 1 84 ? 5.186 -0.596 -12.460 1.00 76.56 84 GLN A O 1
ATOM 716 N N . ASN A 1 85 ? 5.520 1.319 -13.565 1.00 77.50 85 ASN A N 1
ATOM 717 C CA . ASN A 1 85 ? 4.627 0.984 -14.674 1.00 77.50 85 ASN A CA 1
ATOM 718 C C . ASN A 1 85 ? 5.068 -0.290 -15.418 1.00 77.50 85 ASN A C 1
ATOM 720 O O . ASN A 1 85 ? 4.212 -1.031 -15.907 1.00 77.50 85 ASN A O 1
ATOM 724 N N . SER A 1 86 ? 6.376 -0.564 -15.487 1.00 79.94 86 SER A N 1
ATOM 725 C CA . SER A 1 86 ? 6.926 -1.758 -16.143 1.00 79.94 86 SER A CA 1
ATOM 726 C C . SER A 1 86 ? 6.682 -3.070 -15.387 1.00 79.94 86 SER A C 1
ATOM 728 O O . SER A 1 86 ? 6.780 -4.128 -15.992 1.00 79.94 86 SER A O 1
ATOM 730 N N . GLN A 1 87 ? 6.309 -3.023 -14.103 1.00 79.81 87 GLN A N 1
ATOM 731 C CA . GLN A 1 87 ? 6.015 -4.222 -13.296 1.00 79.81 87 GLN A CA 1
ATOM 732 C C . GLN A 1 87 ? 4.618 -4.786 -13.594 1.00 79.81 87 GLN A C 1
ATOM 734 O O . GLN A 1 87 ? 4.365 -5.983 -13.520 1.00 79.81 87 GLN A O 1
ATOM 739 N N . ARG A 1 88 ? 3.688 -3.909 -13.976 1.00 74.06 88 ARG A N 1
ATOM 740 C CA . ARG A 1 88 ? 2.252 -4.195 -14.114 1.00 74.06 88 ARG A CA 1
ATOM 741 C C . ARG A 1 88 ? 1.814 -5.149 -15.236 1.00 74.06 88 ARG A C 1
ATOM 743 O O . ARG A 1 88 ? 0.707 -5.688 -15.089 1.00 74.06 88 ARG A O 1
ATOM 750 N N . PRO A 1 89 ? 2.536 -5.309 -16.364 1.00 68.31 89 PRO A N 1
ATOM 751 C CA . PRO A 1 89 ? 2.159 -6.242 -17.417 1.00 68.31 89 PRO A CA 1
ATOM 752 C C . PRO A 1 89 ? 2.556 -7.701 -17.133 1.00 68.31 89 PRO A C 1
ATOM 754 O O . PRO A 1 89 ? 2.168 -8.555 -17.926 1.00 68.31 89 PRO A O 1
ATOM 757 N N . HIS A 1 90 ? 3.271 -7.996 -16.037 1.00 70.50 90 HIS A N 1
ATOM 758 C CA . HIS A 1 90 ? 3.861 -9.316 -15.791 1.00 70.50 90 HIS A CA 1
ATOM 759 C C . HIS A 1 90 ? 3.246 -10.052 -14.579 1.00 70.50 90 HIS A C 1
ATOM 761 O O . HIS A 1 90 ? 2.931 -9.398 -13.581 1.00 70.50 90 HIS A O 1
ATOM 767 N N . PRO A 1 91 ? 3.068 -11.391 -14.657 1.00 58.50 91 PRO A N 1
ATOM 768 C CA . PRO A 1 91 ? 3.206 -12.219 -15.854 1.00 58.50 91 PRO A CA 1
ATOM 769 C C . PRO A 1 91 ? 1.989 -12.025 -16.788 1.00 58.50 91 PRO A C 1
ATOM 771 O O . PRO A 1 91 ? 0.944 -11.519 -16.356 1.00 58.50 91 PRO A O 1
ATOM 774 N N . PRO A 1 92 ? 2.093 -12.392 -18.078 1.00 50.81 92 PRO A N 1
ATOM 775 C CA . PRO A 1 92 ? 0.924 -12.438 -18.945 1.00 50.81 92 PRO A CA 1
ATOM 776 C C . PRO A 1 92 ? -0.094 -13.459 -18.399 1.00 50.81 92 PRO A C 1
ATOM 778 O O . PRO A 1 92 ? 0.299 -14.479 -17.836 1.00 50.81 92 PRO A O 1
ATOM 781 N N . PRO A 1 93 ? -1.404 -13.202 -18.533 1.00 50.91 93 PRO A N 1
ATOM 782 C CA . PRO A 1 93 ? -2.420 -14.070 -17.957 1.00 50.91 93 PRO A CA 1
ATOM 783 C C . PRO A 1 93 ? -2.555 -15.372 -18.751 1.00 50.91 93 PRO A C 1
ATOM 785 O O . PRO A 1 93 ? -3.117 -15.358 -19.848 1.00 50.91 93 PRO A O 1
ATOM 788 N N . GLU A 1 94 ? -2.117 -16.481 -18.165 1.00 49.03 94 GLU A N 1
ATOM 789 C CA . GLU A 1 94 ? -2.615 -17.818 -18.490 1.00 49.03 94 GLU A CA 1
ATOM 790 C C . GLU A 1 94 ? -3.721 -18.160 -17.467 1.00 49.03 94 GLU A C 1
ATOM 792 O O . GLU A 1 94 ? -3.546 -17.971 -16.265 1.00 49.03 94 GLU A O 1
ATOM 797 N N . ASP A 1 95 ? -4.890 -18.569 -17.969 1.00 44.72 95 ASP A N 1
ATOM 798 C CA . ASP A 1 95 ? -6.109 -18.967 -17.238 1.00 44.72 95 ASP A CA 1
ATOM 799 C C . ASP A 1 95 ? -7.017 -17.887 -16.591 1.00 44.72 95 ASP A C 1
ATOM 801 O O . ASP A 1 95 ? -6.670 -16.718 -16.397 1.00 44.72 95 ASP A O 1
ATOM 805 N N . ASP A 1 96 ? -8.269 -18.297 -16.325 1.00 37.59 96 ASP A N 1
ATOM 806 C CA . ASP A 1 96 ? -9.420 -17.508 -15.836 1.00 37.59 96 ASP A CA 1
ATOM 807 C C . ASP A 1 96 ? -9.411 -17.271 -14.302 1.00 37.59 96 ASP A C 1
ATOM 809 O O . ASP A 1 96 ? -10.450 -17.263 -13.636 1.00 37.59 96 ASP A O 1
ATOM 813 N N . THR A 1 97 ? -8.233 -17.047 -13.717 1.00 39.72 97 THR A N 1
ATOM 814 C CA . THR A 1 97 ? -8.025 -17.004 -12.253 1.00 39.72 97 THR A CA 1
ATOM 815 C C . THR A 1 97 ? -8.122 -15.583 -11.663 1.00 39.72 97 THR A C 1
ATOM 817 O O . THR A 1 97 ? -7.975 -14.577 -12.363 1.00 39.72 97 THR A O 1
ATOM 820 N N . ILE A 1 98 ? -8.424 -15.473 -10.357 1.00 45.69 98 ILE A N 1
ATOM 821 C CA . ILE A 1 98 ? -8.790 -14.225 -9.656 1.00 45.69 98 ILE A CA 1
ATOM 822 C C . ILE A 1 98 ? -7.690 -13.660 -8.769 1.00 45.69 98 ILE A C 1
ATOM 824 O O . ILE A 1 98 ? -7.566 -14.156 -7.679 1.00 45.69 98 ILE A O 1
ATOM 828 N N . VAL A 1 99 ? -6.920 -12.632 -9.175 1.00 44.97 99 VAL A N 1
ATOM 829 C CA . VAL A 1 99 ? -5.521 -12.519 -8.691 1.00 44.97 99 VAL A CA 1
ATOM 830 C C . VAL A 1 99 ? -5.035 -11.193 -8.059 1.00 44.97 99 VAL A C 1
ATOM 832 O O . VAL A 1 99 ? -4.547 -10.304 -8.730 1.00 44.97 99 VAL A O 1
ATOM 835 N N . ILE A 1 100 ? -4.992 -11.057 -6.744 1.00 47.66 100 ILE A N 1
ATOM 836 C CA . ILE A 1 100 ? -4.740 -9.805 -6.012 1.00 47.66 100 ILE A CA 1
ATOM 837 C C . ILE A 1 100 ? -3.240 -9.368 -5.838 1.00 47.66 100 ILE A C 1
ATOM 839 O O . ILE A 1 100 ? -2.683 -9.535 -4.774 1.00 47.66 100 ILE A O 1
ATOM 843 N N . PHE A 1 101 ? -2.534 -8.831 -6.849 1.00 41.69 101 PHE A N 1
ATOM 844 C CA . PHE A 1 101 ? -1.204 -8.122 -6.765 1.00 41.69 101 PHE A CA 1
ATOM 845 C C . PHE A 1 101 ? -1.029 -7.020 -5.676 1.00 41.69 101 PHE A C 1
ATOM 847 O O . PHE A 1 101 ? -1.936 -6.242 -5.459 1.00 41.69 101 PHE A O 1
ATOM 854 N N . SER A 1 102 ? 0.181 -6.688 -5.203 1.00 41.22 102 SER A N 1
ATOM 855 C CA . SER A 1 102 ? 0.505 -5.342 -4.638 1.00 41.22 102 SER A CA 1
ATOM 856 C C . SER A 1 102 ? 0.464 -4.178 -5.668 1.00 41.22 102 SER A C 1
ATOM 858 O O . SER A 1 102 ? 1.103 -3.152 -5.482 1.00 41.22 102 SER A O 1
ATOM 860 N N . ASP A 1 103 ? -0.319 -4.401 -6.729 1.00 46.16 103 ASP A N 1
ATOM 861 C CA . ASP A 1 103 ? -0.830 -3.602 -7.850 1.00 46.16 103 ASP A CA 1
ATOM 862 C C . ASP A 1 103 ? -2.022 -4.404 -8.486 1.00 46.16 103 ASP A C 1
ATOM 864 O O . ASP A 1 103 ? -2.075 -4.681 -9.690 1.00 46.16 103 ASP A O 1
ATOM 868 N N . LEU A 1 104 ? -2.937 -4.844 -7.606 1.00 43.34 104 LEU A N 1
ATOM 869 C CA . LEU A 1 104 ? -3.922 -5.960 -7.602 1.00 43.34 104 LEU A CA 1
ATOM 870 C C . LEU A 1 104 ? -4.647 -6.407 -8.926 1.00 43.34 104 LEU A C 1
ATOM 872 O O . LEU A 1 104 ? -4.839 -5.631 -9.860 1.00 43.34 104 LEU A O 1
ATOM 876 N N . TRP A 1 105 ? -5.094 -7.682 -9.027 1.00 32.75 105 TRP A N 1
ATOM 877 C CA . TRP A 1 105 ? -6.083 -8.234 -9.997 1.00 32.75 105 TRP A CA 1
ATOM 878 C C . TRP A 1 105 ? -7.290 -8.942 -9.295 1.00 32.75 105 TRP A C 1
ATOM 880 O O . TRP A 1 105 ? -7.168 -9.325 -8.147 1.00 32.75 105 TRP A O 1
ATOM 890 N N . ILE A 1 106 ? -8.468 -9.126 -9.928 1.00 33.62 106 ILE A N 1
ATOM 891 C CA . ILE A 1 106 ? -9.691 -9.734 -9.342 1.00 33.62 106 ILE A CA 1
ATOM 892 C C . ILE A 1 106 ? -10.522 -10.460 -10.419 1.00 33.62 106 ILE A C 1
ATOM 894 O O . ILE A 1 106 ? -11.546 -9.981 -10.851 1.00 33.62 106 ILE A O 1
ATOM 898 N N . GLY A 1 107 ? -10.108 -11.609 -10.915 1.00 33.44 107 GLY A N 1
ATOM 899 C CA . GLY A 1 107 ? -11.021 -12.728 -11.194 1.00 33.44 107 GLY A CA 1
ATOM 900 C C . GLY A 1 107 ? -11.987 -12.790 -12.329 1.00 33.44 107 GLY A C 1
ATOM 901 O O . GLY A 1 107 ? -12.798 -11.890 -12.478 1.00 33.44 107 GLY A O 1
ATOM 902 N N . ALA A 1 108 ? -11.907 -13.916 -13.062 1.00 30.38 108 ALA A N 1
ATOM 903 C CA . ALA A 1 108 ? -12.699 -14.420 -14.197 1.00 30.38 108 ALA A CA 1
ATOM 904 C C . ALA A 1 108 ? -13.060 -13.392 -15.290 1.00 30.38 108 ALA A C 1
ATOM 906 O O . ALA A 1 108 ? -13.586 -13.719 -16.345 1.00 30.38 108 ALA A O 1
ATOM 907 N N . SER A 1 109 ? -12.783 -12.118 -15.039 1.00 42.75 109 SER A N 1
ATOM 908 C CA . SER A 1 109 ? -13.245 -10.954 -15.753 1.00 42.75 109 SER A CA 1
ATOM 909 C C . SER A 1 109 ? -12.750 -9.627 -15.158 1.00 42.75 109 SER A C 1
ATOM 911 O O . SER A 1 109 ? -12.944 -8.666 -15.889 1.00 42.75 109 SER A O 1
ATOM 913 N N . LEU A 1 110 ? -12.134 -9.494 -13.954 1.00 38.66 110 LEU A N 1
ATOM 914 C CA . LEU A 1 110 ? -11.686 -8.198 -13.365 1.00 38.66 110 LEU A CA 1
ATOM 915 C C . LEU A 1 110 ? -10.231 -8.139 -12.767 1.00 38.66 110 LEU A C 1
ATOM 917 O O . LEU A 1 110 ? -9.522 -9.136 -12.675 1.00 38.66 110 LEU A O 1
ATOM 921 N N . ARG A 1 111 ? -9.718 -6.937 -12.433 1.00 47.84 111 ARG A N 1
ATOM 922 C CA . ARG A 1 111 ? -8.326 -6.601 -12.037 1.00 47.84 111 ARG A CA 1
ATOM 923 C C . ARG A 1 111 ? -8.220 -5.311 -11.214 1.00 47.84 111 ARG A C 1
ATOM 925 O O . ARG A 1 111 ? -8.604 -4.297 -11.756 1.00 47.84 111 ARG A O 1
ATOM 932 N N . THR A 1 112 ? -7.603 -5.234 -10.034 1.00 42.50 112 THR A N 1
ATOM 933 C CA . THR A 1 112 ? -7.528 -3.975 -9.262 1.00 42.50 112 THR A CA 1
ATOM 934 C C . THR A 1 112 ? -6.162 -3.304 -8.992 1.00 42.50 112 THR A C 1
ATOM 936 O O . THR A 1 112 ? -5.533 -3.605 -8.013 1.00 42.50 112 THR A O 1
ATOM 939 N N . GLY A 1 113 ? -5.669 -2.291 -9.708 1.00 50.62 113 GLY A N 1
ATOM 940 C CA . GLY A 1 113 ? -4.346 -1.704 -9.354 1.00 50.62 113 GLY A CA 1
ATOM 941 C C . GLY A 1 113 ? -4.335 -0.818 -8.090 1.00 50.62 113 GLY A C 1
ATOM 942 O O . GLY A 1 113 ? -4.871 0.278 -8.194 1.00 50.62 113 GLY A O 1
ATOM 943 N N . PHE A 1 114 ? -3.706 -1.233 -6.978 1.00 49.41 114 PHE A N 1
ATOM 944 C CA . PHE A 1 114 ? -3.580 -0.488 -5.702 1.00 49.41 114 PHE A CA 1
ATOM 945 C C . PHE A 1 114 ? -2.132 -0.467 -5.179 1.00 49.41 114 PHE A C 1
ATOM 947 O O . PHE A 1 114 ? -1.545 -1.550 -5.053 1.00 49.41 114 PHE A O 1
ATOM 954 N N . ASP A 1 115 ? -1.631 0.708 -4.773 1.00 72.12 115 ASP A N 1
ATOM 955 C CA . ASP A 1 115 ? -0.335 0.847 -4.083 1.00 72.12 115 ASP A CA 1
ATOM 956 C C . ASP A 1 115 ? -0.334 0.105 -2.726 1.00 72.12 115 ASP A C 1
ATOM 958 O O . ASP A 1 115 ? -1.358 -0.402 -2.256 1.00 72.12 115 ASP A O 1
ATOM 962 N N . LEU A 1 116 ? 0.835 -0.046 -2.092 1.00 79.12 116 LEU A N 1
ATOM 963 C CA . LEU A 1 116 ? 0.958 -0.874 -0.888 1.00 79.12 116 LEU A CA 1
ATOM 964 C C . LEU A 1 116 ? 0.141 -0.363 0.302 1.00 79.12 116 LEU A C 1
ATOM 966 O O . LEU A 1 116 ? -0.454 -1.158 1.027 1.00 79.12 116 LEU A O 1
ATOM 970 N N . ASP A 1 117 ? 0.110 0.947 0.478 1.00 83.50 117 ASP A N 1
ATOM 971 C CA . ASP A 1 117 ? -0.670 1.653 1.483 1.00 83.50 117 ASP A CA 1
ATOM 972 C C . ASP A 1 117 ? -2.139 1.849 1.084 1.00 83.50 117 ASP A C 1
ATOM 974 O O . ASP A 1 117 ? -2.906 2.440 1.842 1.00 83.50 117 ASP A O 1
ATOM 978 N N . GLU A 1 118 ? -2.575 1.312 -0.055 1.00 87.06 118 GLU A N 1
ATOM 979 C CA . GLU A 1 118 ? -3.967 1.325 -0.489 1.00 87.06 118 GLU A CA 1
ATOM 980 C C . GLU A 1 118 ? -4.624 -0.039 -0.219 1.00 87.06 118 GLU A C 1
ATOM 982 O O . GLU A 1 118 ? -4.383 -1.043 -0.897 1.00 87.06 118 GLU A O 1
ATOM 987 N N . ILE A 1 119 ? -5.462 -0.085 0.817 1.00 89.50 119 ILE A N 1
ATOM 988 C CA . ILE A 1 119 ? -6.082 -1.305 1.336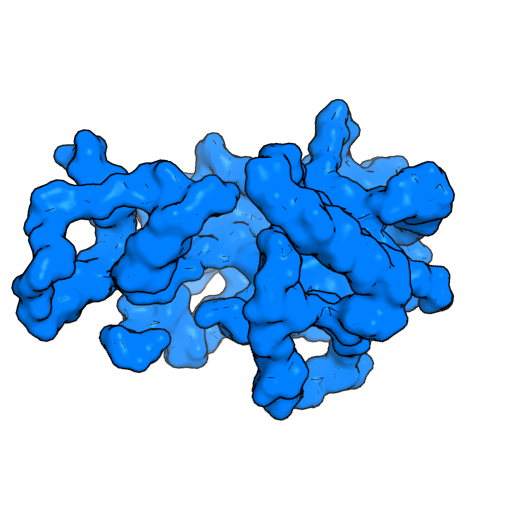 1.00 89.50 119 ILE A CA 1
ATOM 989 C C . ILE A 1 119 ? -7.531 -1.375 0.831 1.00 89.50 119 ILE A C 1
ATOM 991 O O . ILE A 1 119 ? -8.356 -0.555 1.250 1.00 89.50 119 ILE A O 1
ATOM 995 N N . PRO A 1 120 ? -7.873 -2.317 -0.070 1.00 87.88 120 PRO A N 1
ATOM 996 C CA . PRO A 1 120 ? -9.244 -2.490 -0.540 1.00 87.88 120 PRO A CA 1
ATOM 997 C C . PRO A 1 120 ? -10.133 -2.995 0.592 1.00 87.88 120 PRO A C 1
ATOM 999 O O . PRO A 1 120 ? -9.684 -3.783 1.413 1.00 87.88 120 PRO A O 1
ATOM 1002 N N . ASN A 1 121 ? -11.401 -2.596 0.611 1.00 88.38 121 ASN A N 1
ATOM 1003 C CA . ASN A 1 121 ? -12.360 -3.098 1.590 1.00 88.38 121 ASN A CA 1
ATOM 1004 C C . ASN A 1 121 ? -12.868 -4.495 1.187 1.00 88.38 121 ASN A C 1
ATOM 1006 O O . ASN A 1 121 ? -13.375 -4.674 0.075 1.00 88.38 121 ASN A O 1
ATOM 1010 N N . GLY A 1 122 ? -12.768 -5.470 2.093 1.00 87.94 122 GLY A N 1
ATOM 1011 C CA . GLY A 1 122 ? -13.128 -6.863 1.823 1.00 87.94 122 GLY A CA 1
ATOM 1012 C C . GLY A 1 122 ? -14.612 -7.052 1.497 1.00 87.94 122 GLY A C 1
ATOM 1013 O O . GLY A 1 122 ? -14.950 -7.747 0.541 1.00 87.94 122 GLY A O 1
ATOM 1014 N N . GLU A 1 123 ? -15.516 -6.376 2.213 1.00 88.00 123 GLU A N 1
ATOM 1015 C CA . GLU A 1 123 ? -16.962 -6.449 1.945 1.00 88.00 123 GLU A CA 1
ATOM 1016 C C . GLU A 1 123 ? -17.310 -5.907 0.553 1.00 88.00 123 GLU A C 1
ATOM 1018 O O . GLU A 1 123 ? -18.114 -6.498 -0.173 1.00 88.00 123 GLU A O 1
ATOM 1023 N N . MET A 1 124 ? -16.662 -4.816 0.140 1.00 85.44 124 MET A N 1
ATOM 1024 C CA . MET A 1 124 ? -16.811 -4.278 -1.206 1.00 85.44 124 MET A CA 1
ATOM 1025 C C . MET A 1 124 ? -16.278 -5.260 -2.245 1.00 85.44 124 MET A C 1
ATOM 1027 O O . MET A 1 124 ? -16.951 -5.503 -3.240 1.00 85.44 124 MET A O 1
ATOM 1031 N N . MET A 1 125 ? -15.104 -5.859 -2.030 1.00 85.00 125 MET A N 1
ATOM 1032 C CA . MET A 1 125 ? -14.558 -6.844 -2.969 1.00 85.00 125 MET A CA 1
ATOM 1033 C C . MET A 1 125 ? -15.459 -8.090 -3.071 1.00 85.00 125 MET A C 1
ATOM 1035 O O . MET A 1 125 ? -15.671 -8.596 -4.174 1.00 85.00 125 MET A O 1
ATOM 1039 N N . MET A 1 126 ? -16.086 -8.517 -1.970 1.00 84.81 126 MET A N 1
ATOM 1040 C CA . MET A 1 126 ? -17.117 -9.563 -1.973 1.00 84.81 126 MET A CA 1
ATOM 1041 C C . MET A 1 126 ? -18.342 -9.162 -2.799 1.00 84.81 126 MET A C 1
ATOM 1043 O O . MET A 1 126 ? -18.796 -9.927 -3.651 1.00 84.81 126 MET A O 1
ATOM 1047 N N . ALA A 1 127 ? -18.872 -7.954 -2.591 1.00 84.00 127 ALA A N 1
ATOM 1048 C CA . ALA A 1 127 ? -20.002 -7.450 -3.369 1.00 84.00 127 ALA A CA 1
ATOM 1049 C C . ALA A 1 127 ? -19.650 -7.356 -4.860 1.00 84.00 127 ALA A C 1
ATOM 1051 O O . ALA A 1 127 ? -20.438 -7.746 -5.717 1.00 84.00 127 ALA A O 1
ATOM 1052 N N . MET A 1 128 ? -18.439 -6.903 -5.173 1.00 79.31 128 MET A N 1
ATOM 1053 C CA . MET A 1 128 ? -17.920 -6.843 -6.533 1.00 79.31 128 MET A CA 1
ATOM 1054 C C . MET A 1 128 ? -17.867 -8.233 -7.179 1.00 79.31 128 MET A C 1
ATOM 1056 O O . MET A 1 128 ? -18.281 -8.393 -8.324 1.00 79.31 128 MET A O 1
ATOM 1060 N N . LYS A 1 129 ? -17.420 -9.249 -6.442 1.00 77.62 129 LYS A N 1
ATOM 1061 C CA . LYS A 1 129 ? -17.329 -10.628 -6.933 1.00 77.62 129 LYS A CA 1
ATOM 1062 C C . LYS A 1 129 ? -18.695 -11.265 -7.212 1.00 77.62 129 LYS A C 1
ATOM 1064 O O . LYS A 1 129 ? -18.821 -12.019 -8.173 1.00 77.62 129 LYS A O 1
ATOM 1069 N N . HIS A 1 130 ? -19.699 -10.991 -6.380 1.00 80.50 130 HIS A N 1
ATOM 1070 C CA . HIS A 1 130 ? -20.959 -11.744 -6.390 1.00 80.50 130 HIS A CA 1
ATOM 1071 C C . HIS A 1 130 ? -22.165 -10.996 -6.970 1.00 80.50 130 HIS A C 1
ATOM 1073 O O . HIS A 1 130 ? -23.165 -11.633 -7.300 1.00 80.50 130 HIS A O 1
ATOM 1079 N N . CYS A 1 131 ? -22.100 -9.672 -7.109 1.00 80.00 131 CYS A N 1
ATOM 1080 C CA . CYS A 1 131 ? -23.202 -8.871 -7.635 1.00 80.00 131 CYS A CA 1
ATOM 1081 C C . CYS A 1 131 ? -22.994 -8.511 -9.109 1.00 80.00 131 CYS A C 1
ATOM 1083 O O . CYS A 1 131 ? -21.878 -8.259 -9.559 1.00 80.00 131 CYS A O 1
ATOM 1085 N N . GLU A 1 132 ? -24.090 -8.372 -9.853 1.00 76.44 132 GLU A N 1
ATOM 1086 C CA . GLU A 1 132 ? -24.065 -7.751 -11.178 1.00 76.44 132 GLU A CA 1
ATOM 1087 C C . GLU A 1 132 ? -23.904 -6.231 -11.063 1.00 76.44 132 GLU A C 1
ATOM 1089 O O . GLU A 1 132 ? -24.592 -5.566 -10.282 1.00 76.44 132 GLU A O 1
ATOM 1094 N N . TRP A 1 133 ? -23.002 -5.646 -11.853 1.00 71.50 133 TRP A N 1
ATOM 1095 C CA . TRP A 1 133 ? -22.743 -4.208 -11.790 1.00 71.50 133 TRP A CA 1
ATOM 1096 C C . TRP A 1 133 ? -23.463 -3.480 -12.911 1.00 71.50 133 TRP A C 1
ATOM 1098 O O . TRP A 1 133 ? -23.316 -3.808 -14.087 1.00 71.50 133 TRP A O 1
ATOM 1108 N N . LYS A 1 134 ? -24.162 -2.398 -12.556 1.00 68.88 134 LYS A N 1
ATOM 1109 C CA . LYS A 1 134 ? -24.820 -1.514 -13.533 1.00 68.88 134 LYS A CA 1
ATOM 1110 C C . LYS A 1 134 ? -23.830 -0.843 -14.485 1.00 68.88 134 LYS A C 1
ATOM 1112 O O . LYS A 1 134 ? -24.178 -0.517 -15.616 1.00 68.88 134 LYS A O 1
ATOM 1117 N N . ALA A 1 135 ? -22.604 -0.602 -14.024 1.00 66.56 135 ALA A N 1
ATOM 1118 C CA . ALA A 1 135 ? -21.577 0.019 -14.836 1.00 66.56 135 ALA A CA 1
ATOM 1119 C C . ALA A 1 135 ? -21.017 -1.008 -15.835 1.00 66.56 135 ALA A C 1
ATOM 1121 O O . ALA A 1 135 ? -20.179 -1.838 -15.489 1.00 66.56 135 ALA A O 1
ATOM 1122 N N . GLN A 1 136 ? -21.418 -0.900 -17.104 1.00 70.06 136 GLN A N 1
ATOM 1123 C CA . GLN A 1 136 ? -20.831 -1.664 -18.218 1.00 70.06 136 GLN A CA 1
ATOM 1124 C C . GLN A 1 136 ? -19.424 -1.174 -18.609 1.00 70.06 136 GLN A C 1
ATOM 1126 O O . GLN A 1 136 ? -18.965 -1.338 -19.736 1.00 70.06 136 GLN A O 1
ATOM 1131 N N . THR A 1 137 ? -18.722 -0.533 -17.680 1.00 76.06 137 THR A N 1
ATOM 1132 C CA . THR A 1 137 ? -17.361 -0.059 -17.892 1.00 76.06 137 THR A CA 1
ATOM 1133 C C . THR A 1 137 ? -16.371 -1.207 -17.700 1.00 76.06 137 THR A C 1
ATOM 1135 O O . THR A 1 137 ? -16.537 -2.039 -16.799 1.00 76.06 137 THR A O 1
ATOM 1138 N N . PRO A 1 138 ? -15.294 -1.249 -18.499 1.00 75.25 138 PRO A N 1
ATOM 1139 C CA . PRO A 1 138 ? -14.172 -2.122 -18.224 1.00 75.25 138 PRO A CA 1
ATOM 1140 C C . PRO A 1 138 ? -13.292 -1.605 -17.085 1.00 75.25 138 PRO A C 1
ATOM 1142 O O . PRO A 1 138 ? -12.343 -2.288 -16.742 1.00 75.25 138 PRO A O 1
ATOM 1145 N N . LYS A 1 139 ? -13.520 -0.402 -16.540 1.00 80.62 139 LYS A N 1
ATOM 1146 C CA . LYS A 1 139 ? -12.644 0.203 -15.528 1.00 80.62 139 LYS A CA 1
ATOM 1147 C C . LYS A 1 139 ? -13.426 1.035 -14.512 1.00 80.62 139 LYS A C 1
ATOM 1149 O O . LYS A 1 139 ? -14.239 1.873 -14.910 1.00 80.62 139 LYS A O 1
ATOM 1154 N N . ILE A 1 140 ? -13.130 0.854 -13.234 1.00 81.94 140 ILE A N 1
ATOM 1155 C CA . ILE A 1 140 ? -13.640 1.619 -12.097 1.00 81.94 140 ILE A CA 1
ATOM 1156 C C . ILE A 1 140 ? -12.434 2.072 -11.275 1.00 81.94 140 ILE A C 1
ATOM 1158 O O . ILE A 1 140 ? -11.497 1.304 -11.104 1.00 81.94 140 ILE A O 1
ATOM 1162 N N . GLN A 1 141 ? -12.438 3.307 -10.789 1.00 84.56 141 GLN A N 1
ATOM 1163 C CA . GLN A 1 141 ? -11.430 3.835 -9.872 1.00 84.56 141 GLN A CA 1
ATOM 1164 C C . GLN A 1 141 ? -12.052 4.084 -8.497 1.00 84.56 141 GLN A C 1
ATOM 1166 O O . GLN A 1 141 ? -13.205 4.512 -8.413 1.00 84.56 141 GLN A O 1
ATOM 1171 N N . PHE A 1 142 ? -11.307 3.841 -7.425 1.00 85.06 142 PHE A N 1
ATOM 1172 C CA . PHE A 1 142 ? -11.792 4.062 -6.068 1.00 85.06 142 PHE A CA 1
ATOM 1173 C C . PHE A 1 142 ? -11.513 5.496 -5.615 1.00 85.06 142 PHE A C 1
ATOM 1175 O O . PHE A 1 142 ? -10.474 6.088 -5.899 1.00 85.06 142 PHE A O 1
ATOM 1182 N N . LYS A 1 143 ? -12.474 6.078 -4.903 1.00 86.75 143 LYS A N 1
ATOM 1183 C CA . LYS A 1 143 ? -12.305 7.317 -4.146 1.00 86.75 143 LYS A CA 1
ATOM 1184 C C . LYS A 1 143 ? -12.025 6.935 -2.706 1.00 86.75 143 LYS A C 1
ATOM 1186 O O . LYS A 1 143 ? -12.947 6.793 -1.899 1.00 86.75 143 LYS A O 1
ATOM 1191 N N . GLN A 1 144 ? -10.748 6.746 -2.417 1.00 86.25 144 GLN A N 1
ATOM 1192 C CA . GLN A 1 144 ? -10.307 6.147 -1.171 1.00 86.25 144 GLN A CA 1
ATOM 1193 C C . GLN A 1 144 ? -10.455 7.103 0.010 1.00 86.25 144 GLN A C 1
ATOM 1195 O O . GLN A 1 144 ? -10.291 8.327 -0.118 1.00 86.25 144 GLN A O 1
ATOM 1200 N N . ARG A 1 145 ? -10.737 6.530 1.184 1.00 86.31 145 ARG A N 1
ATOM 1201 C CA . ARG A 1 145 ? -10.663 7.250 2.459 1.00 86.31 145 ARG A CA 1
ATOM 1202 C C . ARG A 1 145 ? -9.198 7.451 2.823 1.00 86.31 145 ARG A C 1
ATOM 1204 O O . ARG A 1 145 ? -8.434 6.500 2.879 1.00 86.31 145 ARG A O 1
ATOM 1211 N N . MET A 1 146 ? -8.816 8.698 3.065 1.00 83.25 146 MET A N 1
ATOM 1212 C CA . MET A 1 146 ? -7.456 9.048 3.466 1.00 83.25 146 MET A CA 1
ATOM 1213 C C . MET A 1 146 ? -7.329 8.998 4.987 1.00 83.25 146 MET A C 1
ATOM 1215 O O . MET A 1 146 ? -8.000 9.771 5.683 1.00 83.25 146 MET A O 1
ATOM 1219 N N . VAL A 1 147 ? -6.434 8.136 5.472 1.00 83.00 147 VAL A N 1
ATOM 1220 C CA . VAL A 1 147 ? -5.951 8.120 6.856 1.00 83.00 147 VAL A CA 1
ATOM 1221 C C . VAL A 1 147 ? -4.434 8.241 6.825 1.00 83.00 147 VAL A C 1
ATOM 1223 O O . VAL A 1 147 ? -3.707 7.291 6.567 1.00 83.00 147 VAL A O 1
ATOM 1226 N N . GLN A 1 148 ? -3.949 9.445 7.066 1.00 77.88 148 GLN A N 1
ATOM 1227 C CA . GLN A 1 148 ? -2.539 9.766 7.135 1.00 77.88 148 GLN A CA 1
ATOM 1228 C C . GLN A 1 148 ? -2.031 9.689 8.572 1.00 77.88 148 GLN A C 1
ATOM 1230 O O . GLN A 1 148 ? -2.691 10.097 9.532 1.00 77.88 148 GLN A O 1
ATOM 1235 N N . TYR A 1 149 ? -0.778 9.273 8.669 1.00 75.31 149 TYR A N 1
ATOM 1236 C CA . TYR A 1 149 ? 0.054 9.189 9.856 1.00 75.31 149 TYR A CA 1
ATOM 1237 C C . TYR A 1 149 ? -0.374 8.143 10.876 1.00 75.31 149 TYR A C 1
ATOM 1239 O O . TYR A 1 149 ? 0.406 7.247 11.162 1.00 75.31 149 TYR A O 1
ATOM 1247 N N . ASN A 1 150 ? -1.560 8.265 11.467 1.00 82.94 150 ASN A N 1
ATOM 1248 C CA . ASN A 1 150 ? -2.075 7.299 12.431 1.00 82.94 150 ASN A CA 1
ATOM 1249 C C . ASN A 1 150 ? -3.607 7.366 12.510 1.00 82.94 150 ASN A C 1
ATOM 1251 O O . ASN A 1 150 ? -4.249 8.308 12.038 1.00 82.94 150 ASN A O 1
ATOM 1255 N N . LEU A 1 151 ? -4.196 6.377 13.175 1.00 87.81 151 LEU A N 1
ATOM 1256 C CA . LEU A 1 151 ? -5.644 6.217 13.263 1.00 87.81 151 LEU A CA 1
ATOM 1257 C C . LEU A 1 151 ? -6.363 7.317 14.052 1.00 87.81 151 LEU A C 1
ATOM 1259 O O . LEU A 1 151 ? -7.571 7.443 13.915 1.00 87.81 151 LEU A O 1
ATOM 1263 N N . ARG A 1 152 ? -5.687 8.158 14.842 1.00 85.31 152 ARG A N 1
ATOM 1264 C CA . ARG A 1 152 ? -6.337 9.302 15.517 1.00 85.31 152 ARG A CA 1
ATOM 1265 C C . ARG A 1 152 ? -6.808 10.345 14.514 1.00 85.31 152 ARG A C 1
ATOM 1267 O O . ARG A 1 152 ? -7.723 11.105 14.818 1.00 85.31 152 ARG A O 1
ATOM 1274 N N . GLN A 1 153 ? -6.240 10.356 13.307 1.00 80.75 153 GLN A N 1
ATOM 1275 C CA . GLN A 1 153 ? -6.662 11.262 12.248 1.00 80.75 153 GLN A CA 1
ATOM 1276 C C . GLN A 1 153 ? -8.137 11.086 11.857 1.00 80.75 153 GLN A C 1
ATOM 1278 O O . GLN A 1 153 ? -8.775 12.048 11.423 1.00 80.75 153 GLN A O 1
ATOM 1283 N N . VAL A 1 154 ? -8.723 9.906 12.088 1.00 84.00 154 VAL A N 1
ATOM 1284 C CA . VAL A 1 154 ? -10.157 9.675 11.846 1.00 84.00 154 VAL A CA 1
ATOM 1285 C C . VAL A 1 154 ? -11.049 10.609 12.677 1.00 84.00 154 VAL A C 1
ATOM 1287 O O . VAL A 1 154 ? -12.161 10.918 12.255 1.00 84.00 154 VAL A O 1
ATOM 1290 N N . LEU A 1 155 ? -10.544 11.115 13.811 1.00 82.31 155 LEU A N 1
ATOM 1291 C CA . LEU A 1 155 ? -11.239 12.024 14.726 1.00 82.31 155 LEU A CA 1
ATOM 1292 C C . LEU A 1 155 ? -11.085 13.510 14.351 1.00 82.31 155 LEU A C 1
ATOM 1294 O O . LEU A 1 155 ? -11.783 14.359 14.901 1.00 82.31 155 LEU A O 1
ATOM 1298 N N . SER A 1 156 ? -10.175 13.854 13.435 1.00 74.00 156 SER A N 1
ATOM 1299 C CA . SER A 1 156 ? -9.765 15.244 13.166 1.00 74.00 156 SER A CA 1
ATOM 1300 C C . SER A 1 156 ? -10.734 16.045 12.283 1.00 74.00 156 SER A C 1
ATOM 1302 O O . SER A 1 156 ? -10.505 17.226 12.028 1.00 74.00 156 SER A O 1
ATOM 1304 N N . SER A 1 157 ? -11.812 15.432 11.788 1.00 65.81 157 SER A N 1
ATOM 1305 C CA . SER A 1 157 ? -12.785 16.050 10.880 1.00 65.81 157 SER A CA 1
ATOM 1306 C C . SER A 1 157 ? -14.213 15.759 11.356 1.00 65.81 157 SER A C 1
ATOM 1308 O O . SER A 1 157 ? -14.502 14.605 11.670 1.00 65.81 157 SER A O 1
ATOM 1310 N N . PRO A 1 158 ? -15.152 16.733 11.332 1.00 60.16 158 PRO A N 1
ATOM 1311 C CA . PRO A 1 158 ? -16.571 16.486 11.634 1.00 60.16 158 PRO A CA 1
ATOM 1312 C C . PRO A 1 158 ? -17.180 15.379 10.760 1.00 60.16 158 PRO A C 1
ATOM 1314 O O . PRO A 1 158 ? -18.061 14.624 11.175 1.00 60.16 158 PRO A O 1
ATOM 1317 N N . ALA A 1 159 ? -16.672 15.254 9.535 1.00 57.78 159 ALA A N 1
ATOM 1318 C CA . ALA A 1 159 ? -17.094 14.237 8.591 1.00 57.78 159 ALA A CA 1
ATOM 1319 C C . ALA A 1 159 ? -16.422 12.870 8.821 1.00 57.78 159 ALA A C 1
ATOM 1321 O O . ALA A 1 159 ? -16.942 11.894 8.299 1.00 57.78 159 ALA A O 1
ATOM 1322 N N . GLY A 1 160 ? -15.395 12.757 9.676 1.00 61.72 160 GLY A N 1
ATOM 1323 C CA . GLY A 1 160 ? -14.603 11.533 9.867 1.00 61.72 160 GLY A CA 1
ATOM 1324 C C . GLY A 1 160 ? -13.760 11.214 8.630 1.00 61.72 160 GLY A C 1
ATOM 1325 O O . GLY A 1 160 ? -14.273 11.243 7.514 1.00 61.72 160 GLY A O 1
ATOM 1326 N N . CYS A 1 161 ? -12.458 10.972 8.811 1.00 68.81 161 CYS A N 1
ATOM 1327 C CA . CYS A 1 161 ? -11.478 10.892 7.713 1.00 68.81 161 CYS A CA 1
ATOM 1328 C C . CYS A 1 161 ? -11.443 12.151 6.825 1.00 68.81 161 CYS A C 1
ATOM 1330 O O . CYS A 1 161 ? -12.282 13.039 6.957 1.00 68.81 161 CYS A O 1
ATOM 1332 N N . PHE A 1 162 ? -10.429 12.309 5.968 1.00 62.25 162 PHE A N 1
ATOM 1333 C CA . PHE A 1 162 ? -10.323 13.482 5.087 1.00 62.25 162 PHE A CA 1
ATOM 1334 C C . PHE A 1 162 ? -11.330 13.376 3.924 1.00 62.25 162 PHE A C 1
ATOM 1336 O O . PHE A 1 162 ? -11.059 12.662 2.961 1.00 62.25 162 PHE A O 1
ATOM 1343 N N . PRO A 1 163 ? -12.476 14.094 3.934 1.00 52.81 163 PRO A N 1
ATOM 1344 C CA . PRO A 1 163 ? -13.498 13.958 2.894 1.00 52.81 163 PRO A CA 1
ATOM 1345 C C . PRO A 1 163 ? -13.280 14.961 1.753 1.00 52.81 163 PRO A C 1
ATOM 1347 O O . PRO A 1 163 ? -13.843 14.811 0.676 1.00 52.81 163 PRO A O 1
ATOM 1350 N N . LYS A 1 164 ? -12.478 16.012 1.988 1.00 51.09 164 LYS A N 1
ATOM 1351 C CA . LYS A 1 164 ? -12.267 17.128 1.054 1.00 51.09 164 LYS A CA 1
ATOM 1352 C C . LYS A 1 164 ? -11.252 16.811 -0.050 1.00 51.09 164 LYS A C 1
ATOM 1354 O O . LYS A 1 164 ? -11.181 17.554 -1.019 1.00 51.09 164 LYS A O 1
ATOM 1359 N N . THR A 1 165 ? -10.501 15.718 0.079 1.00 55.22 165 THR A N 1
ATOM 1360 C CA . THR A 1 165 ? -9.522 15.242 -0.909 1.00 55.22 165 THR A CA 1
ATOM 1361 C C . THR A 1 165 ? -9.607 13.721 -0.987 1.00 55.22 165 THR A C 1
ATOM 1363 O O . THR A 1 165 ? -8.750 13.017 -0.457 1.00 55.22 165 THR A O 1
ATOM 1366 N N . ALA A 1 166 ? -10.688 13.201 -1.574 1.00 69.69 166 ALA A N 1
ATOM 1367 C CA . ALA A 1 166 ? -10.760 11.778 -1.889 1.00 69.69 166 ALA A CA 1
ATOM 1368 C C . ALA A 1 166 ? -9.549 11.402 -2.756 1.00 69.69 166 ALA A C 1
ATOM 1370 O O . ALA A 1 166 ? -9.280 12.065 -3.762 1.00 69.69 166 ALA A O 1
ATOM 1371 N N . TRP A 1 167 ? -8.805 10.375 -2.349 1.00 80.44 167 TRP A N 1
ATOM 1372 C CA . TRP A 1 167 ? -7.655 9.907 -3.111 1.00 80.44 167 TRP A CA 1
ATOM 1373 C C . TRP A 1 167 ? -8.153 9.014 -4.237 1.00 80.44 167 TRP A C 1
ATOM 1375 O O . TRP A 1 167 ? -8.673 7.926 -4.005 1.00 80.44 167 TRP A O 1
ATOM 1385 N N . LEU A 1 168 ? -8.082 9.545 -5.456 1.00 83.62 168 LEU A N 1
ATOM 1386 C CA . LEU A 1 168 ? -8.473 8.854 -6.678 1.00 83.62 168 LEU A CA 1
ATOM 1387 C C . LEU A 1 168 ? -7.306 7.994 -7.155 1.00 83.62 168 LEU A C 1
ATOM 1389 O O . LEU A 1 168 ? -6.527 8.408 -8.012 1.00 83.62 168 LEU A O 1
ATOM 1393 N N . GLN A 1 169 ? -7.198 6.808 -6.579 1.00 80.81 169 GLN A N 1
ATOM 1394 C CA . GLN A 1 169 ? -6.286 5.731 -6.960 1.00 80.81 169 GLN A CA 1
ATOM 1395 C C . GLN A 1 169 ? -6.942 4.412 -6.586 1.00 80.81 169 GLN A C 1
ATOM 1397 O O . GLN A 1 169 ? -8.072 4.398 -6.089 1.00 80.81 169 GLN A O 1
ATOM 1402 N N . GLY A 1 170 ? -6.277 3.291 -6.826 1.00 79.25 170 GLY A N 1
ATOM 1403 C CA . GLY A 1 170 ? -6.968 2.020 -6.789 1.00 79.25 170 GLY A CA 1
ATOM 1404 C C . GLY A 1 170 ? -7.864 1.915 -8.011 1.00 79.25 170 GLY A C 1
ATOM 1405 O O . GLY A 1 170 ? -8.782 2.716 -8.194 1.00 79.25 170 GLY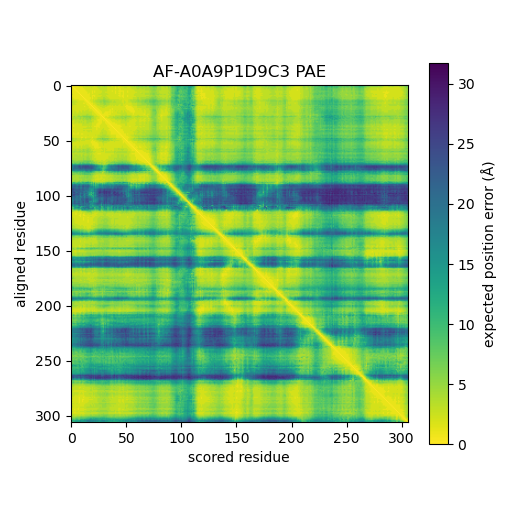 A O 1
ATOM 1406 N N . ALA A 1 171 ? -7.647 0.934 -8.866 1.00 79.81 171 ALA A N 1
ATOM 1407 C CA . ALA A 1 171 ? -8.595 0.646 -9.936 1.00 79.81 171 ALA A CA 1
ATOM 1408 C C . ALA A 1 171 ? -9.203 -0.731 -9.764 1.00 79.81 171 ALA A C 1
ATOM 1410 O O . ALA A 1 171 ? -8.742 -1.465 -8.915 1.00 79.81 171 ALA A O 1
ATOM 1411 N N . LEU A 1 172 ? -10.218 -1.045 -10.564 1.00 80.44 172 LEU A N 1
ATOM 1412 C CA . LEU A 1 172 ? -10.859 -2.333 -10.821 1.00 80.44 172 LEU A CA 1
ATOM 1413 C C . LEU A 1 172 ? -11.134 -2.386 -12.331 1.00 80.44 172 LEU A C 1
ATOM 1415 O O . LEU A 1 172 ? -11.753 -1.482 -12.875 1.00 80.44 172 LEU A O 1
ATOM 1419 N N . LEU A 1 173 ? -10.633 -3.385 -13.042 1.00 78.94 173 LEU A N 1
ATOM 1420 C CA . LEU A 1 173 ? -10.330 -3.362 -14.474 1.00 78.94 173 LEU A CA 1
ATOM 1421 C C . LEU A 1 173 ? -10.719 -4.699 -15.076 1.00 78.94 173 LEU A C 1
ATOM 1423 O O . LEU A 1 173 ? -10.269 -5.715 -14.597 1.00 78.94 173 LEU A O 1
ATOM 1427 N N . ARG A 1 174 ? -11.478 -4.773 -16.158 1.00 76.44 174 ARG A N 1
ATOM 1428 C CA . ARG A 1 174 ? -11.850 -6.072 -16.712 1.00 76.44 174 ARG A CA 1
ATOM 1429 C C . ARG A 1 174 ? -10.642 -6.816 -17.291 1.00 76.44 174 ARG A C 1
ATOM 1431 O O . ARG A 1 174 ? -9.875 -6.210 -18.030 1.00 76.44 174 ARG A O 1
ATOM 1438 N N . LEU A 1 175 ? -10.489 -8.117 -17.034 1.00 75.00 175 LEU A N 1
ATOM 1439 C CA . LEU A 1 175 ? -9.387 -8.933 -17.571 1.00 75.00 175 LEU A CA 1
ATOM 1440 C C . LEU A 1 175 ? -9.315 -8.869 -19.095 1.00 75.00 175 LEU A C 1
ATOM 1442 O O . LEU A 1 175 ? -8.227 -8.717 -19.639 1.00 75.00 175 LEU A O 1
ATOM 1446 N N . GLY A 1 176 ? -10.460 -8.905 -19.785 1.00 74.62 176 GLY A N 1
ATOM 1447 C CA . GLY A 1 176 ? -10.502 -8.719 -21.239 1.00 74.62 176 GLY A CA 1
ATOM 1448 C C . GLY A 1 176 ? -9.866 -7.392 -21.668 1.00 74.62 176 GLY A C 1
ATOM 1449 O O . GLY A 1 176 ? -9.009 -7.366 -22.546 1.00 74.62 176 GLY A O 1
ATOM 1450 N N . TRP A 1 177 ? -10.180 -6.302 -20.959 1.00 79.12 177 TRP A N 1
ATOM 1451 C CA . TRP A 1 177 ? -9.562 -4.998 -21.202 1.00 79.12 177 TRP A CA 1
ATOM 1452 C C . TRP A 1 177 ? -8.060 -4.994 -20.894 1.00 79.12 177 TRP A C 1
ATOM 1454 O O . TRP A 1 177 ? -7.286 -4.399 -21.643 1.00 79.12 177 TRP A O 1
ATOM 1464 N N . VAL A 1 178 ? -7.630 -5.664 -19.821 1.00 77.25 178 VAL A N 1
ATOM 1465 C CA . VAL A 1 178 ? -6.208 -5.799 -19.466 1.00 77.25 178 VAL A CA 1
ATOM 1466 C C . VAL A 1 178 ? -5.451 -6.539 -20.564 1.00 77.25 178 VAL A C 1
ATOM 1468 O O . VAL A 1 178 ? -4.442 -6.022 -21.034 1.00 77.25 178 VAL A O 1
ATOM 1471 N N . ARG A 1 179 ? -5.961 -7.693 -21.015 1.00 75.44 179 ARG A N 1
ATOM 1472 C CA . ARG A 1 179 ? -5.371 -8.504 -22.094 1.00 75.44 179 ARG A CA 1
ATOM 1473 C C . ARG A 1 179 ? -5.203 -7.672 -23.365 1.00 75.44 179 ARG A C 1
ATOM 1475 O O . ARG A 1 179 ? -4.094 -7.558 -23.879 1.00 75.44 179 ARG A O 1
ATOM 1482 N N . GLU A 1 180 ? -6.266 -7.005 -23.810 1.00 80.19 180 GLU A N 1
ATOM 1483 C CA . GLU A 1 180 ? -6.206 -6.120 -24.979 1.00 80.19 180 GLU A CA 1
ATOM 1484 C C . GLU A 1 180 ? -5.210 -4.967 -24.804 1.00 80.19 180 GLU A C 1
ATOM 1486 O O . GLU A 1 180 ? -4.500 -4.597 -25.740 1.00 80.19 180 GLU A O 1
ATOM 1491 N N . THR A 1 181 ? -5.156 -4.372 -23.612 1.00 78.69 181 THR A N 1
ATOM 1492 C CA . THR A 1 181 ? -4.293 -3.219 -23.332 1.00 78.69 181 THR A CA 1
ATOM 1493 C C . THR A 1 181 ? -2.824 -3.620 -23.275 1.00 78.69 181 THR A C 1
ATOM 1495 O O . THR A 1 181 ? -1.991 -2.909 -23.833 1.00 78.69 181 THR A O 1
ATOM 1498 N N . VAL A 1 182 ? -2.496 -4.757 -22.659 1.00 75.81 182 VAL A N 1
ATOM 1499 C CA . VAL A 1 182 ? -1.132 -5.306 -22.643 1.00 75.81 182 VAL A CA 1
ATOM 1500 C C . VAL A 1 182 ? -0.694 -5.666 -24.058 1.00 75.81 182 VAL A C 1
ATOM 1502 O O . VAL A 1 182 ? 0.390 -5.264 -24.465 1.00 75.81 182 VAL A O 1
ATOM 1505 N N . GLN A 1 183 ? -1.552 -6.319 -24.847 1.00 76.44 183 GLN A N 1
ATOM 1506 C CA . GLN A 1 183 ? -1.244 -6.645 -26.243 1.00 76.44 183 GLN A CA 1
ATOM 1507 C C . GLN A 1 183 ? -0.978 -5.393 -27.094 1.00 76.44 183 GLN A C 1
ATOM 1509 O O . GLN A 1 183 ? -0.021 -5.365 -27.864 1.00 76.44 183 GLN A O 1
ATOM 1514 N N . LYS A 1 184 ? -1.796 -4.341 -26.948 1.00 80.12 184 LYS A N 1
ATOM 1515 C CA . LYS A 1 184 ? -1.678 -3.110 -27.752 1.00 80.12 184 LYS A CA 1
ATOM 1516 C C . LYS A 1 184 ? -0.558 -2.184 -27.281 1.00 80.12 184 LYS A C 1
ATOM 1518 O O . LYS A 1 184 ? 0.159 -1.621 -28.100 1.00 80.12 184 LYS A O 1
ATOM 1523 N N . ASN A 1 185 ? -0.431 -1.990 -25.970 1.00 74.56 185 ASN A N 1
ATOM 1524 C CA . ASN A 1 185 ? 0.382 -0.920 -25.385 1.00 74.56 185 ASN A CA 1
ATOM 1525 C C . ASN A 1 185 ? 1.572 -1.425 -24.564 1.00 74.56 185 ASN A C 1
ATOM 1527 O O . ASN A 1 185 ? 2.368 -0.603 -24.116 1.00 74.56 185 ASN A O 1
ATOM 1531 N N . LYS A 1 186 ? 1.673 -2.738 -24.316 1.00 73.38 186 LYS A N 1
ATOM 1532 C CA . LYS A 1 186 ? 2.689 -3.369 -23.452 1.00 73.38 186 LYS A CA 1
ATOM 1533 C C . LYS A 1 186 ? 2.780 -2.770 -22.039 1.00 73.38 186 LYS A C 1
ATOM 1535 O O . LYS A 1 186 ? 3.805 -2.889 -21.383 1.00 73.38 186 LYS A O 1
ATOM 1540 N N . ARG A 1 187 ? 1.723 -2.093 -21.569 1.00 74.25 187 ARG A N 1
ATOM 1541 C CA . ARG A 1 187 ? 1.680 -1.423 -20.258 1.00 74.25 187 ARG A CA 1
ATOM 1542 C C . ARG A 1 187 ? 0.257 -1.291 -19.728 1.00 74.25 187 ARG A C 1
ATOM 1544 O O . ARG A 1 187 ? -0.667 -1.061 -20.508 1.00 74.25 187 ARG A O 1
ATOM 1551 N N . ILE A 1 188 ? 0.100 -1.333 -18.405 1.00 76.06 188 ILE A N 1
ATOM 1552 C CA . ILE A 1 188 ? -1.098 -0.846 -17.705 1.00 76.06 188 ILE A CA 1
ATOM 1553 C C . ILE A 1 188 ? -0.684 0.401 -16.923 1.00 76.06 188 ILE A C 1
ATOM 1555 O O . ILE A 1 188 ? 0.235 0.307 -16.112 1.00 76.06 188 ILE A O 1
ATOM 1559 N N . PRO A 1 189 ? -1.319 1.562 -17.147 1.00 72.69 189 PRO A N 1
ATOM 1560 C CA . PRO A 1 189 ? -0.912 2.788 -16.472 1.00 72.69 189 PRO A CA 1
ATOM 1561 C C . PRO A 1 189 ? -1.197 2.736 -14.962 1.00 72.69 189 PRO A C 1
ATOM 1563 O O . PRO A 1 189 ? -2.191 2.141 -14.537 1.00 72.69 189 PRO A O 1
ATOM 1566 N N . LEU A 1 190 ? -0.358 3.416 -14.168 1.00 68.69 190 LEU A N 1
ATOM 1567 C CA . LEU A 1 190 ? -0.635 3.746 -12.762 1.00 68.69 190 LEU A CA 1
ATOM 1568 C C . LEU A 1 190 ? -1.948 4.509 -12.609 1.00 68.69 190 LEU A C 1
ATOM 1570 O O . LEU A 1 190 ? -2.815 4.132 -11.826 1.00 68.69 190 LEU A O 1
ATOM 1574 N N . ARG A 1 191 ? -2.099 5.560 -13.418 1.00 73.12 191 ARG A N 1
ATOM 1575 C CA . ARG A 1 191 ? -3.214 6.502 -13.349 1.00 73.12 191 ARG A CA 1
ATOM 1576 C C . ARG A 1 191 ? -4.032 6.448 -14.626 1.00 73.12 191 ARG A C 1
ATOM 1578 O O . ARG A 1 191 ? -3.493 6.503 -15.731 1.00 73.12 191 ARG A O 1
ATOM 1585 N N . PHE A 1 192 ? -5.346 6.379 -14.479 1.00 74.12 192 PHE A N 1
ATOM 1586 C CA . PHE A 1 192 ? -6.259 6.388 -15.614 1.00 74.12 192 PHE A CA 1
ATOM 1587 C C . PHE A 1 192 ? -6.626 7.825 -15.980 1.00 74.12 192 PHE A C 1
ATOM 1589 O O . PHE A 1 192 ? -7.007 8.616 -15.122 1.00 74.12 192 PHE A O 1
ATOM 1596 N N . ALA A 1 193 ? -6.521 8.163 -17.266 1.00 70.06 193 ALA A N 1
ATOM 1597 C CA . ALA A 1 193 ? -7.032 9.431 -17.773 1.00 70.06 193 ALA A CA 1
ATOM 1598 C C . ALA A 1 193 ? -8.571 9.439 -17.732 1.00 70.06 193 ALA A C 1
ATOM 1600 O O . ALA A 1 193 ? -9.214 8.440 -18.071 1.00 70.06 193 ALA A O 1
ATOM 1601 N N . SER A 1 194 ? -9.149 10.570 -17.326 1.00 62.00 194 SER A N 1
ATOM 1602 C CA . SER A 1 194 ? -10.599 10.785 -17.283 1.00 62.00 194 SER A CA 1
ATOM 1603 C C . SER A 1 194 ? -11.230 10.836 -18.684 1.00 62.00 194 SER A C 1
ATOM 1605 O O . SER A 1 194 ? -10.580 11.308 -19.619 1.00 62.00 194 SER A O 1
ATOM 1607 N N . PRO A 1 195 ? -12.512 10.435 -18.828 1.00 64.88 195 PRO A N 1
ATOM 1608 C CA . PRO A 1 195 ? -13.419 9.983 -17.766 1.00 64.88 195 PRO A CA 1
ATOM 1609 C C . PRO A 1 195 ? -13.318 8.470 -17.477 1.00 64.88 195 PRO A C 1
ATOM 1611 O O . PRO A 1 195 ? -13.360 7.640 -18.384 1.00 64.88 195 PRO A O 1
ATOM 1614 N N . ILE A 1 196 ? -13.236 8.111 -16.193 1.00 79.75 196 ILE A N 1
ATOM 1615 C CA . ILE A 1 196 ? -13.342 6.737 -15.675 1.00 79.75 196 ILE A CA 1
ATOM 1616 C C . ILE A 1 196 ? -14.498 6.680 -14.671 1.00 79.75 196 ILE A C 1
ATOM 1618 O O . ILE A 1 196 ? -14.765 7.662 -13.975 1.00 79.75 196 ILE A O 1
ATOM 1622 N N . ALA A 1 197 ? -15.214 5.554 -14.604 1.00 84.94 197 ALA A N 1
ATOM 1623 C CA . ALA A 1 197 ? -16.219 5.370 -13.562 1.00 84.94 197 ALA A CA 1
ATOM 1624 C C . ALA A 1 197 ? -15.536 5.410 -12.192 1.00 84.94 197 ALA A C 1
ATOM 1626 O O . ALA A 1 197 ? -14.471 4.823 -12.020 1.00 84.94 197 ALA A O 1
ATOM 1627 N N . THR A 1 198 ? -16.142 6.090 -11.223 1.00 84.81 198 THR A N 1
ATOM 1628 C CA . THR A 1 198 ? -15.595 6.171 -9.865 1.00 84.81 198 THR A CA 1
ATOM 1629 C C . THR A 1 198 ? -16.543 5.524 -8.873 1.00 84.81 198 THR A C 1
ATOM 1631 O O . THR A 1 198 ? -17.761 5.622 -9.019 1.00 84.81 198 THR A O 1
ATOM 1634 N N . MET A 1 199 ? -15.976 4.870 -7.868 1.00 82.50 199 MET A N 1
ATOM 1635 C CA . MET A 1 199 ? -16.693 4.340 -6.719 1.00 82.50 199 MET A CA 1
ATOM 1636 C C . MET A 1 199 ? -16.34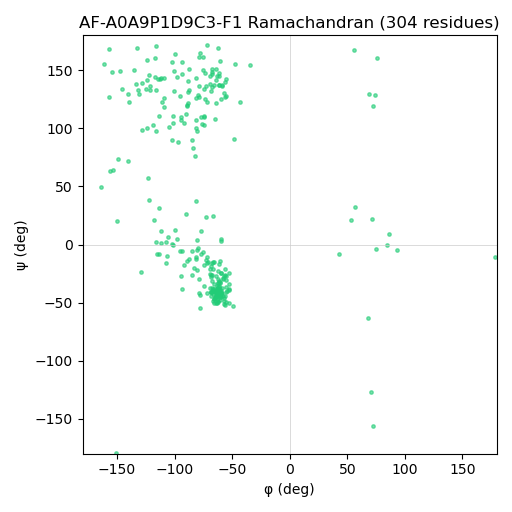0 5.167 -5.486 1.00 82.50 199 MET A C 1
ATOM 1638 O O . MET A 1 199 ? -15.162 5.349 -5.191 1.00 82.50 199 MET A O 1
ATOM 1642 N N . ASP A 1 200 ? -17.351 5.689 -4.788 1.00 85.81 200 ASP A N 1
ATOM 1643 C CA . ASP A 1 200 ? -17.154 6.336 -3.488 1.00 85.81 200 ASP A CA 1
ATOM 1644 C C . ASP A 1 200 ? -16.836 5.276 -2.424 1.00 85.81 200 ASP A C 1
ATOM 1646 O O . ASP A 1 200 ? -17.640 4.371 -2.206 1.00 85.81 200 ASP A O 1
ATOM 1650 N N . GLY A 1 201 ? -15.689 5.409 -1.748 1.00 81.88 201 GLY A N 1
ATOM 1651 C CA . GLY A 1 201 ? -15.228 4.426 -0.764 1.00 81.88 201 GLY A CA 1
ATOM 1652 C C . GLY A 1 201 ? -14.741 3.127 -1.408 1.00 81.88 201 GLY A C 1
ATOM 1653 O O . GLY A 1 201 ? -14.326 3.112 -2.569 1.00 81.88 201 GLY A O 1
ATOM 1654 N N . GLY A 1 202 ? -14.767 2.041 -0.637 1.00 81.38 202 GLY A N 1
ATOM 1655 C CA . GLY A 1 202 ? -14.380 0.699 -1.089 1.00 81.38 202 GLY A CA 1
ATOM 1656 C C . GLY A 1 202 ? -12.878 0.415 -1.008 1.00 81.38 202 GLY A C 1
ATOM 1657 O O . GLY A 1 202 ? -12.445 -0.691 -1.332 1.00 81.38 202 GLY A O 1
ATOM 1658 N N . ALA A 1 203 ? -12.095 1.395 -0.560 1.00 85.81 203 ALA A N 1
ATOM 1659 C CA . ALA A 1 203 ? -10.680 1.270 -0.247 1.00 85.81 203 ALA A CA 1
ATOM 1660 C C . ALA A 1 203 ? -10.223 2.432 0.649 1.00 85.81 203 ALA A C 1
ATOM 1662 O O . ALA A 1 203 ? -10.804 3.526 0.638 1.00 85.81 203 ALA A O 1
ATOM 1663 N N . MET A 1 204 ? -9.152 2.200 1.400 1.00 88.12 204 MET A N 1
ATOM 1664 C CA . MET A 1 204 ? -8.519 3.180 2.272 1.00 88.12 204 MET A CA 1
ATOM 1665 C C . MET A 1 204 ? -7.062 3.373 1.866 1.00 88.12 204 MET A C 1
ATOM 1667 O O . MET A 1 204 ? -6.329 2.398 1.746 1.00 88.12 204 MET A O 1
ATOM 1671 N N . HIS A 1 205 ? -6.630 4.624 1.747 1.00 88.12 205 HIS A N 1
ATOM 1672 C CA . HIS A 1 205 ? -5.219 4.964 1.630 1.00 88.12 205 HIS A CA 1
ATOM 1673 C C . HIS A 1 205 ? -4.679 5.292 3.027 1.00 88.12 205 HIS A C 1
ATOM 1675 O O . HIS A 1 205 ? -5.032 6.313 3.634 1.00 88.12 205 HIS A O 1
ATOM 1681 N N . LEU A 1 206 ? -3.876 4.373 3.559 1.00 86.44 206 LEU A N 1
ATOM 1682 C CA . LEU A 1 206 ? -3.310 4.391 4.900 1.00 86.44 206 LEU A CA 1
ATOM 1683 C C . LEU A 1 206 ? -1.851 4.835 4.855 1.00 86.44 206 LEU A C 1
ATOM 1685 O O . LEU A 1 206 ? -0.947 4.015 4.790 1.00 86.44 206 LEU A O 1
ATOM 1689 N N . SER A 1 207 ? -1.574 6.125 4.964 1.00 78.56 207 SER A N 1
ATOM 1690 C CA . SER A 1 207 ? -0.179 6.568 4.991 1.00 78.56 207 SER A CA 1
ATOM 1691 C C . SER A 1 207 ? 0.402 6.408 6.396 1.00 78.56 207 SER A C 1
ATOM 1693 O O . SER A 1 207 ? -0.122 6.976 7.353 1.00 78.56 207 SER A O 1
ATOM 1695 N N . TYR A 1 208 ? 1.527 5.708 6.532 1.00 76.94 208 TYR A N 1
ATOM 1696 C CA . TYR A 1 208 ? 2.295 5.642 7.776 1.00 76.94 208 TYR A CA 1
ATOM 1697 C C . TYR A 1 208 ? 3.766 5.919 7.498 1.00 76.94 208 TYR A C 1
ATOM 1699 O O . TYR A 1 208 ? 4.382 5.312 6.627 1.00 76.94 208 TYR A O 1
ATOM 1707 N N . PHE A 1 209 ? 4.332 6.837 8.268 1.00 67.56 209 PHE A N 1
ATOM 1708 C CA . PHE A 1 209 ? 5.666 7.375 8.025 1.00 67.56 209 PHE A CA 1
ATOM 1709 C C . PHE A 1 209 ? 6.680 6.961 9.098 1.00 67.56 209 PHE A C 1
ATOM 1711 O O . PHE A 1 209 ? 7.783 7.496 9.128 1.00 67.56 209 PHE A O 1
ATOM 1718 N N . GLY A 1 210 ? 6.332 6.006 9.968 1.00 68.06 210 GLY A N 1
ATOM 1719 C CA . GLY A 1 210 ? 7.274 5.467 10.947 1.00 68.06 210 GLY A CA 1
ATOM 1720 C C . GLY A 1 210 ? 7.623 6.456 12.044 1.00 68.06 210 GLY A C 1
ATOM 1721 O O . GLY A 1 210 ? 6.762 7.015 12.726 1.00 68.06 210 GLY A O 1
ATOM 1722 N N . HIS A 1 211 ? 8.923 6.641 12.199 1.00 66.12 211 HIS A N 1
ATOM 1723 C CA . HIS A 1 211 ? 9.544 7.582 13.108 1.00 66.12 211 HIS A CA 1
ATOM 1724 C C . HIS A 1 211 ? 9.975 8.852 12.357 1.00 66.12 211 HIS A C 1
ATOM 1726 O O . HIS A 1 211 ? 10.090 8.867 11.131 1.00 66.12 211 HIS A O 1
ATOM 1732 N N . ALA A 1 212 ? 10.255 9.930 13.094 1.00 64.69 212 ALA A N 1
ATOM 1733 C CA . ALA A 1 212 ? 10.581 11.235 12.514 1.00 64.69 212 ALA A CA 1
ATOM 1734 C C . ALA A 1 212 ? 11.712 11.162 11.472 1.00 64.69 212 ALA A C 1
ATOM 1736 O O . ALA A 1 212 ? 11.637 11.804 10.430 1.00 64.69 212 ALA A O 1
ATOM 1737 N N . PHE A 1 213 ? 12.732 10.331 11.708 1.00 64.19 213 PHE A N 1
ATOM 1738 C CA . PHE A 1 213 ? 13.818 10.133 10.746 1.00 64.19 213 PHE A CA 1
ATOM 1739 C C . PHE A 1 213 ? 13.360 9.506 9.419 1.00 64.19 213 PHE A C 1
ATOM 1741 O O . PHE A 1 213 ? 13.798 9.970 8.369 1.00 64.19 213 PHE A O 1
ATOM 1748 N N . ALA A 1 214 ? 12.461 8.516 9.427 1.00 65.88 214 ALA A N 1
ATOM 1749 C CA . ALA A 1 214 ? 11.924 7.920 8.200 1.00 65.88 214 ALA A CA 1
ATOM 1750 C C . ALA A 1 214 ? 11.128 8.946 7.371 1.00 65.88 214 ALA A C 1
ATOM 1752 O O . ALA A 1 214 ? 11.254 9.001 6.148 1.00 65.88 214 ALA A O 1
ATOM 1753 N N . LEU A 1 215 ? 10.378 9.833 8.032 1.00 63.47 215 LEU A N 1
ATOM 1754 C CA . LEU A 1 215 ? 9.725 10.954 7.359 1.00 63.47 215 LEU A CA 1
ATOM 1755 C C . LEU A 1 215 ? 10.740 11.959 6.801 1.00 63.47 215 LEU A C 1
ATOM 1757 O O . LEU A 1 215 ? 10.616 12.362 5.649 1.00 63.47 215 LEU A O 1
ATOM 1761 N N . MET A 1 216 ? 11.727 12.379 7.598 1.00 61.44 216 MET A N 1
ATOM 1762 C CA . MET A 1 216 ? 12.740 13.350 7.167 1.00 61.44 216 MET A CA 1
ATOM 1763 C C . MET A 1 216 ? 13.535 12.816 5.973 1.00 61.44 216 MET A C 1
ATOM 1765 O O . MET A 1 216 ? 13.728 13.528 4.994 1.00 61.44 216 MET A O 1
ATOM 1769 N N . THR A 1 217 ? 13.921 11.540 5.995 1.00 59.69 217 THR A N 1
ATOM 1770 C CA . THR A 1 217 ? 14.595 10.884 4.865 1.00 59.69 217 THR A CA 1
ATOM 1771 C C . THR A 1 217 ? 13.688 10.735 3.647 1.00 59.69 217 THR A C 1
ATOM 1773 O O . THR A 1 217 ? 14.127 11.059 2.543 1.00 59.69 217 THR A O 1
ATOM 1776 N N . LYS A 1 218 ? 12.413 10.352 3.815 1.00 59.72 218 LYS A N 1
ATOM 1777 C CA . LYS A 1 218 ? 11.435 10.352 2.711 1.00 59.72 218 LYS A CA 1
ATOM 1778 C C . LYS A 1 218 ? 11.220 11.763 2.143 1.00 59.72 218 LYS A C 1
ATOM 1780 O O . LYS A 1 218 ? 11.083 11.919 0.935 1.00 59.72 218 LYS A O 1
ATOM 1785 N N . GLY A 1 219 ? 11.258 12.790 2.990 1.00 55.19 219 GLY A N 1
ATOM 1786 C CA . GLY A 1 219 ? 11.187 14.200 2.607 1.00 55.19 219 GLY A CA 1
ATOM 1787 C C . GLY A 1 219 ? 12.390 14.672 1.786 1.00 55.19 219 GLY A C 1
ATOM 1788 O O . GLY A 1 219 ? 12.239 15.397 0.803 1.00 55.19 219 GLY A O 1
ATOM 1789 N N . LEU A 1 220 ? 13.586 14.195 2.136 1.00 51.38 220 LEU A N 1
ATOM 1790 C CA . LEU A 1 220 ? 14.818 14.440 1.380 1.00 51.38 220 LEU A CA 1
ATOM 1791 C C . LEU A 1 220 ? 14.820 13.716 0.020 1.00 51.38 220 LEU A C 1
ATOM 1793 O O . LEU A 1 220 ? 15.459 14.173 -0.927 1.00 51.38 220 LEU A O 1
ATOM 1797 N N . GLN A 1 221 ? 14.071 12.620 -0.123 1.00 49.09 221 GLN A N 1
ATOM 1798 C CA . GLN A 1 221 ? 13.901 11.911 -1.389 1.00 49.09 221 GLN A CA 1
ATOM 1799 C C . GLN A 1 221 ? 12.828 12.597 -2.259 1.00 49.09 221 GLN A C 1
ATOM 1801 O O . GLN A 1 221 ? 11.626 12.398 -2.109 1.00 49.09 221 GLN A O 1
ATOM 1806 N N . HIS A 1 222 ? 13.281 13.392 -3.232 1.00 47.50 222 HIS A N 1
ATOM 1807 C CA . HIS A 1 222 ? 12.464 14.253 -4.109 1.00 47.50 222 HIS A CA 1
ATOM 1808 C C . HIS A 1 222 ? 11.389 13.561 -4.986 1.00 47.50 222 HIS A C 1
ATOM 1810 O O . HIS A 1 222 ? 10.741 14.241 -5.773 1.00 47.50 222 HIS A O 1
ATOM 1816 N N . GLY A 1 223 ? 11.192 12.241 -4.893 1.00 48.78 223 GLY A N 1
ATOM 1817 C CA . GLY A 1 223 ? 10.212 11.515 -5.718 1.00 48.78 223 GLY A CA 1
ATOM 1818 C C . GLY A 1 223 ? 8.764 11.645 -5.230 1.00 48.78 223 GLY A C 1
ATOM 1819 O O . GLY A 1 223 ? 7.865 11.870 -6.030 1.00 48.78 223 GLY A O 1
ATOM 1820 N N . GLU A 1 224 ? 8.547 11.560 -3.914 1.00 47.53 224 GLU A N 1
ATOM 1821 C CA . GLU A 1 224 ? 7.206 11.605 -3.296 1.00 47.53 224 GLU A CA 1
ATOM 1822 C C . GLU A 1 224 ? 7.097 12.618 -2.146 1.00 47.53 224 GLU A C 1
ATOM 1824 O O . GLU A 1 224 ? 6.000 13.072 -1.829 1.00 47.53 224 GLU A O 1
ATOM 1829 N N . GLY A 1 225 ? 8.219 12.977 -1.506 1.00 43.91 225 GLY A N 1
ATOM 1830 C CA . GLY A 1 225 ? 8.236 13.721 -0.241 1.00 43.91 225 GLY A CA 1
ATOM 1831 C C . GLY A 1 225 ? 8.863 15.114 -0.291 1.00 43.91 225 GLY A C 1
ATOM 1832 O O . GLY A 1 225 ? 8.915 15.769 0.747 1.00 43.91 225 GLY A O 1
ATOM 1833 N N . GLY A 1 226 ? 9.305 15.594 -1.460 1.00 40.66 226 GLY A N 1
ATOM 1834 C CA . GLY A 1 226 ? 10.144 16.799 -1.625 1.00 40.66 226 GLY A CA 1
ATOM 1835 C C . GLY A 1 226 ? 9.582 18.139 -1.115 1.00 40.66 226 GLY A C 1
ATOM 1836 O O . GLY A 1 226 ? 10.206 19.173 -1.323 1.00 40.66 226 GLY A O 1
ATOM 1837 N N . ALA A 1 227 ? 8.420 18.143 -0.461 1.00 49.50 227 ALA A N 1
ATOM 1838 C CA . ALA A 1 227 ? 7.792 19.307 0.159 1.00 49.50 227 ALA A CA 1
ATOM 1839 C C . ALA A 1 227 ? 7.964 19.374 1.693 1.00 49.50 227 ALA A C 1
ATOM 1841 O O . ALA A 1 227 ? 7.465 20.306 2.323 1.00 49.50 227 ALA A O 1
ATOM 1842 N N . LEU A 1 228 ? 8.635 18.401 2.317 1.00 51.84 228 LEU A N 1
ATOM 1843 C CA . LEU A 1 228 ? 8.863 18.394 3.763 1.00 51.84 228 LEU A CA 1
ATOM 1844 C C . LEU A 1 228 ? 10.038 19.303 4.139 1.00 51.84 228 LEU A C 1
ATOM 1846 O O . LEU A 1 228 ? 11.201 18.911 4.074 1.00 51.84 228 LEU A O 1
ATOM 1850 N N . LEU A 1 229 ? 9.719 20.526 4.564 1.00 52.72 229 LEU A N 1
ATOM 1851 C CA . LEU A 1 229 ? 10.668 21.382 5.269 1.00 52.72 229 LEU A CA 1
ATOM 1852 C C . LEU A 1 2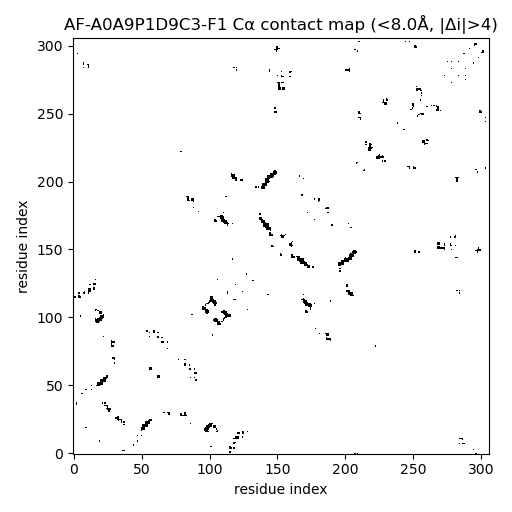29 ? 10.950 20.783 6.650 1.00 52.72 229 LEU A C 1
ATOM 1854 O O . LEU A 1 229 ? 10.022 20.431 7.380 1.00 52.72 229 LEU A O 1
ATOM 1858 N N . LEU A 1 230 ? 12.229 20.688 7.020 1.00 57.00 230 LEU A N 1
ATOM 1859 C CA . LEU A 1 230 ? 12.592 20.376 8.399 1.00 57.00 230 LEU A CA 1
ATOM 1860 C C . LEU A 1 230 ? 11.995 21.452 9.320 1.00 57.00 230 LEU A C 1
ATOM 1862 O O . LEU A 1 230 ? 12.084 22.643 8.992 1.00 57.00 230 LEU A O 1
ATOM 1866 N N . PRO A 1 231 ? 11.395 21.072 10.462 1.00 57.81 231 PRO A N 1
ATOM 1867 C CA . PRO A 1 231 ? 10.904 22.050 11.417 1.00 57.81 231 PRO A CA 1
ATOM 1868 C C . PRO A 1 231 ? 12.041 22.986 11.835 1.00 57.81 231 PRO A C 1
ATOM 1870 O O . PRO A 1 231 ? 13.089 22.540 12.292 1.00 57.81 231 PRO A O 1
ATOM 1873 N N . THR A 1 232 ? 11.822 24.296 11.716 1.00 57.69 232 THR A N 1
ATOM 1874 C CA . THR A 1 232 ? 12.839 25.337 11.967 1.00 57.69 232 THR A CA 1
ATOM 1875 C C . THR A 1 232 ? 13.376 25.360 13.400 1.00 57.69 232 THR A C 1
ATOM 1877 O O . THR A 1 232 ? 14.411 25.968 13.664 1.00 57.69 232 THR A O 1
ATOM 1880 N N . TRP A 1 233 ? 12.672 24.718 14.332 1.00 60.03 233 TRP A N 1
ATOM 1881 C CA . TRP A 1 233 ? 13.048 24.600 15.738 1.00 60.03 233 TRP A CA 1
ATOM 1882 C C . TRP A 1 233 ? 13.922 23.373 16.038 1.00 60.03 233 TRP A C 1
ATOM 1884 O O . TRP A 1 233 ? 14.525 23.322 17.106 1.00 60.03 233 TRP A O 1
ATOM 1894 N N . PHE A 1 234 ? 14.019 22.405 15.121 1.00 61.97 234 PHE A N 1
ATOM 1895 C CA . PHE A 1 234 ? 14.893 21.245 15.275 1.00 61.97 234 PHE A CA 1
ATOM 1896 C C . PHE A 1 234 ? 16.272 21.571 14.695 1.00 61.97 234 PHE A C 1
ATOM 1898 O O . PHE A 1 234 ? 16.393 21.878 13.510 1.00 61.97 234 PHE A O 1
ATOM 1905 N N . LYS A 1 235 ? 17.316 21.528 15.531 1.00 63.44 235 LYS A N 1
ATOM 1906 C CA . LYS A 1 235 ? 18.706 21.709 15.094 1.00 63.44 235 LYS A CA 1
ATOM 1907 C C . LYS A 1 235 ? 19.305 20.334 14.783 1.00 63.44 235 LYS A C 1
ATOM 1909 O O . LYS A 1 235 ? 19.640 19.612 15.716 1.00 63.44 235 LYS A O 1
ATOM 1914 N N . PRO A 1 236 ? 19.471 19.963 13.504 1.00 57.84 236 PRO A N 1
ATOM 1915 C CA . PRO A 1 236 ? 19.875 18.607 13.139 1.00 57.84 236 PRO A CA 1
ATOM 1916 C C . PRO A 1 236 ? 21.341 18.285 13.459 1.00 57.84 236 PRO A C 1
ATOM 1918 O O . PRO A 1 236 ? 21.728 17.128 13.345 1.00 57.84 236 PRO A O 1
ATOM 1921 N N . CYS A 1 237 ? 22.164 19.277 13.816 1.00 64.12 237 CYS A N 1
ATOM 1922 C CA . CYS A 1 237 ? 23.610 19.088 13.901 1.00 64.12 237 CYS A CA 1
ATOM 1923 C C . CYS A 1 237 ? 24.096 18.420 15.197 1.00 64.12 237 CYS A C 1
ATOM 1925 O O . CYS A 1 237 ? 25.169 17.843 15.142 1.00 64.12 237 CYS A O 1
ATOM 1927 N N . ASP A 1 238 ? 23.330 18.447 16.299 1.00 70.31 238 ASP A N 1
ATOM 1928 C CA . ASP A 1 238 ? 23.715 17.841 17.592 1.00 70.31 238 ASP A CA 1
ATOM 1929 C C . ASP A 1 238 ? 22.477 17.492 18.460 1.00 70.31 238 ASP A C 1
ATOM 1931 O O . ASP A 1 238 ? 22.263 18.105 19.510 1.00 70.31 238 ASP A O 1
ATOM 1935 N N . PRO A 1 239 ? 21.588 16.577 18.029 1.00 75.12 239 PRO A N 1
ATOM 1936 C CA . PRO A 1 239 ? 20.409 16.234 18.819 1.00 75.12 239 PRO A CA 1
ATOM 1937 C C . PRO A 1 239 ? 20.789 15.392 20.047 1.00 75.12 239 PRO A C 1
ATOM 1939 O O . PRO A 1 239 ? 21.565 14.443 19.940 1.00 75.12 239 PRO A O 1
ATOM 1942 N N . THR A 1 240 ? 20.208 15.696 21.209 1.00 81.69 240 THR A N 1
ATOM 1943 C CA . THR A 1 240 ? 20.264 14.796 22.372 1.00 81.69 240 THR A CA 1
ATOM 1944 C C . THR A 1 240 ? 19.252 13.655 22.226 1.00 81.69 240 THR A C 1
ATOM 1946 O O . THR A 1 240 ? 18.269 13.779 21.491 1.00 81.69 240 THR A O 1
ATOM 1949 N N . ASP A 1 241 ? 19.421 12.562 22.976 1.00 78.94 241 ASP A N 1
ATOM 1950 C CA . ASP A 1 241 ? 18.420 11.481 23.030 1.00 78.94 241 ASP A CA 1
ATOM 1951 C C . ASP A 1 241 ? 17.034 12.011 23.423 1.00 78.94 241 ASP A C 1
ATOM 1953 O O . ASP A 1 241 ? 16.016 11.576 22.886 1.00 78.94 241 ASP A O 1
ATOM 1957 N N . GLN A 1 242 ? 16.987 13.002 24.317 1.00 80.00 242 GLN A N 1
ATOM 1958 C CA . GLN A 1 242 ? 15.743 13.641 24.731 1.00 80.00 242 GLN A CA 1
ATOM 1959 C C . GLN A 1 242 ? 15.098 14.434 23.585 1.00 80.00 242 GLN A C 1
ATOM 1961 O O . GLN A 1 242 ? 13.882 14.348 23.415 1.00 80.00 242 GLN A O 1
ATOM 1966 N N . ASP A 1 243 ? 15.889 15.146 22.774 1.00 74.88 243 ASP A N 1
ATOM 1967 C CA . ASP A 1 243 ? 15.391 15.862 21.590 1.00 74.88 243 ASP A CA 1
ATOM 1968 C C . ASP A 1 243 ? 14.824 14.887 20.554 1.00 74.88 243 ASP A C 1
ATOM 1970 O O . ASP A 1 243 ? 13.780 15.143 19.951 1.00 74.88 243 ASP A O 1
ATOM 1974 N N . ILE A 1 244 ? 15.488 13.741 20.368 1.00 75.38 244 ILE A N 1
ATOM 1975 C CA . ILE A 1 244 ? 15.016 12.674 19.483 1.00 75.38 244 ILE A CA 1
ATOM 1976 C C . ILE A 1 244 ? 13.698 12.113 20.019 1.00 75.38 244 ILE A C 1
ATOM 1978 O O . ILE A 1 244 ? 12.721 12.058 19.277 1.00 75.38 244 ILE A O 1
ATOM 1982 N N . LEU A 1 245 ? 13.624 11.746 21.300 1.00 77.62 245 LEU A N 1
ATOM 1983 C CA . LEU A 1 245 ? 12.407 11.206 21.913 1.00 77.62 245 LEU A CA 1
ATOM 1984 C C . LEU A 1 245 ? 11.238 12.198 21.874 1.00 77.62 245 LEU A C 1
ATOM 1986 O O . LEU A 1 245 ? 10.102 11.798 21.604 1.00 77.62 245 LEU A O 1
ATOM 1990 N N . GLU A 1 246 ? 11.493 13.487 22.098 1.00 77.69 246 GLU A N 1
ATOM 1991 C CA . GLU A 1 246 ? 10.477 14.531 21.975 1.00 77.69 246 GLU A CA 1
ATOM 1992 C C . GLU A 1 246 ? 10.005 14.674 20.525 1.00 77.69 246 GLU A C 1
ATOM 1994 O O . GLU A 1 246 ? 8.798 14.657 20.273 1.00 77.69 246 GLU A O 1
ATOM 1999 N N . LEU A 1 247 ? 10.926 14.730 19.558 1.00 74.62 247 LEU A N 1
ATOM 2000 C CA . LEU A 1 247 ? 10.587 14.786 18.137 1.00 74.62 247 LEU A CA 1
ATOM 2001 C C . LEU A 1 247 ? 9.780 13.552 17.707 1.00 74.62 247 LEU A C 1
ATOM 2003 O O . LEU A 1 247 ? 8.788 13.691 16.993 1.00 74.62 247 LEU A O 1
ATOM 2007 N N . LEU A 1 248 ? 10.156 12.356 18.169 1.00 75.50 248 LEU A N 1
ATOM 2008 C CA . LEU A 1 248 ? 9.428 11.109 17.926 1.00 75.50 248 LEU A CA 1
ATOM 2009 C C . LEU A 1 248 ? 8.030 11.132 18.546 1.00 75.50 248 LEU A C 1
ATOM 2011 O O . LEU A 1 248 ? 7.063 10.730 17.899 1.00 75.50 248 LEU A O 1
ATOM 2015 N N . SER A 1 249 ? 7.901 11.630 19.774 1.00 76.19 249 SER A N 1
ATOM 2016 C CA . SER A 1 249 ? 6.616 11.768 20.459 1.00 76.19 249 SER A CA 1
ATOM 2017 C C . SER A 1 249 ? 5.705 12.770 19.752 1.00 76.19 249 SER A C 1
ATOM 2019 O O . SER A 1 249 ? 4.537 12.464 19.507 1.00 76.19 249 SER A O 1
ATOM 2021 N N . ILE A 1 250 ? 6.226 13.939 19.362 1.00 73.31 250 ILE A N 1
ATOM 2022 C CA . ILE A 1 250 ? 5.483 14.925 18.567 1.00 73.31 250 ILE A CA 1
ATOM 2023 C C . ILE A 1 250 ? 5.107 14.315 17.223 1.00 73.31 250 ILE A C 1
ATOM 2025 O O . ILE A 1 250 ? 3.974 14.465 16.797 1.00 73.31 250 ILE A O 1
ATOM 2029 N N . PHE A 1 251 ? 5.996 13.570 16.574 1.00 72.50 251 PHE A N 1
ATOM 2030 C CA . PHE A 1 251 ? 5.681 12.934 15.303 1.00 72.50 251 PHE A CA 1
ATOM 2031 C C . PHE A 1 251 ? 4.558 11.899 15.418 1.00 72.50 251 PHE A C 1
ATOM 2033 O O . PHE A 1 251 ? 3.649 11.862 14.592 1.00 72.50 251 PHE A O 1
ATOM 2040 N N . ARG A 1 252 ? 4.578 11.081 16.471 1.00 71.44 252 ARG A N 1
ATOM 2041 C CA . ARG A 1 252 ? 3.532 10.084 16.724 1.00 71.44 252 ARG A CA 1
ATOM 2042 C C . ARG A 1 252 ? 2.207 10.718 17.094 1.00 71.44 252 ARG A C 1
ATOM 2044 O O . ARG A 1 252 ? 1.169 10.246 16.644 1.00 71.44 252 ARG A O 1
ATOM 2051 N N . ASN A 1 253 ? 2.233 11.762 17.914 1.00 72.06 253 ASN A N 1
ATOM 2052 C CA . ASN A 1 253 ? 1.028 12.338 18.502 1.00 72.06 253 ASN A CA 1
ATOM 2053 C C . ASN A 1 253 ? 0.461 13.517 17.702 1.00 72.06 253 ASN A C 1
ATOM 2055 O O . ASN A 1 253 ? -0.735 13.768 17.772 1.00 72.06 253 ASN A O 1
ATOM 2059 N N . ASP A 1 254 ? 1.294 14.242 16.963 1.00 70.38 254 ASP A N 1
ATOM 2060 C CA . ASP A 1 254 ? 0.958 15.451 16.206 1.00 70.38 254 ASP A CA 1
ATOM 2061 C C . ASP A 1 254 ? 1.900 15.666 14.990 1.00 70.38 254 ASP A C 1
ATOM 2063 O O . ASP A 1 254 ? 2.660 16.637 14.910 1.00 70.38 254 ASP A O 1
ATOM 2067 N N . PRO A 1 255 ? 1.871 14.757 14.002 1.00 66.69 255 PRO A N 1
ATOM 2068 C CA . PRO A 1 255 ? 2.741 14.816 12.827 1.00 66.69 255 PRO A CA 1
ATOM 2069 C C . PRO A 1 255 ? 2.477 16.047 11.952 1.00 66.69 255 PRO A C 1
ATOM 2071 O O . PRO A 1 255 ? 3.387 16.540 11.287 1.00 66.69 255 PRO A O 1
ATOM 2074 N N . VAL A 1 256 ? 1.252 16.587 11.969 1.00 64.69 256 VAL A N 1
ATOM 2075 C CA . VAL A 1 256 ? 0.877 17.780 11.191 1.00 64.69 256 VAL A CA 1
ATOM 2076 C C . VAL A 1 256 ? 1.710 18.991 11.614 1.00 64.69 256 VAL A C 1
ATOM 2078 O O . VAL A 1 256 ? 2.125 19.772 10.756 1.00 64.69 256 VAL A O 1
ATOM 2081 N N . ARG A 1 257 ? 2.028 19.108 12.910 1.00 67.62 257 ARG A N 1
ATOM 2082 C CA . ARG A 1 257 ? 2.906 20.157 13.446 1.00 67.62 257 ARG A CA 1
ATOM 2083 C C . ARG A 1 257 ? 4.321 20.114 12.867 1.00 67.62 257 ARG A C 1
ATOM 2085 O O . ARG A 1 257 ? 4.953 21.164 12.745 1.00 67.62 257 ARG A O 1
ATOM 2092 N N . ILE A 1 258 ? 4.817 18.927 12.513 1.00 63.84 258 ILE A N 1
ATOM 2093 C CA . ILE A 1 258 ? 6.120 18.750 11.860 1.00 63.84 258 ILE A CA 1
ATOM 2094 C C . ILE A 1 258 ? 6.015 19.110 10.381 1.00 63.84 258 ILE A C 1
ATOM 2096 O O . ILE A 1 258 ? 6.747 19.970 9.905 1.00 63.84 258 ILE A O 1
ATOM 2100 N N . VAL A 1 259 ? 5.071 18.487 9.669 1.00 60.28 259 VAL A N 1
ATOM 2101 C CA . VAL A 1 259 ? 4.974 18.597 8.206 1.00 60.28 259 VAL A CA 1
ATOM 2102 C C . VAL A 1 259 ? 4.558 19.984 7.748 1.00 60.28 259 VAL A C 1
ATOM 2104 O O . VAL A 1 259 ? 4.920 20.361 6.649 1.00 60.28 259 VAL A O 1
ATOM 2107 N N . ARG A 1 260 ? 3.803 20.743 8.548 1.00 64.62 260 ARG A N 1
ATOM 2108 C CA . ARG A 1 260 ? 3.327 22.093 8.201 1.00 64.62 260 ARG A CA 1
ATOM 2109 C C . ARG A 1 260 ? 3.784 23.115 9.229 1.00 64.62 260 ARG A C 1
ATOM 2111 O O . ARG A 1 260 ? 3.043 24.034 9.575 1.00 64.62 260 ARG A O 1
ATOM 2118 N N . SER A 1 261 ? 5.009 22.968 9.735 1.00 58.75 261 SER A N 1
ATOM 2119 C CA . SER A 1 261 ? 5.544 23.848 10.780 1.00 58.75 261 SER A CA 1
ATOM 2120 C C . SER A 1 261 ? 5.510 25.336 10.396 1.00 58.75 261 SER A C 1
ATOM 2122 O O . SER A 1 261 ? 5.425 26.191 11.278 1.00 58.75 261 SER A O 1
ATOM 2124 N N . TRP A 1 262 ? 5.546 25.650 9.093 1.00 55.66 262 TRP A N 1
ATOM 2125 C CA . TRP A 1 262 ? 5.441 27.010 8.545 1.00 55.66 262 TRP A CA 1
ATOM 2126 C C . TRP A 1 262 ? 4.030 27.614 8.618 1.00 55.66 262 TRP A C 1
ATOM 2128 O O . TRP A 1 262 ? 3.878 28.819 8.445 1.00 55.66 262 TRP A O 1
ATOM 2138 N N . GLU A 1 263 ? 2.997 26.814 8.890 1.00 61.81 263 GLU A N 1
ATOM 2139 C CA . GLU A 1 263 ? 1.597 27.257 8.945 1.00 61.81 263 GLU A CA 1
ATOM 2140 C C . GLU A 1 263 ? 1.034 27.369 10.365 1.00 61.81 263 GLU A C 1
ATOM 2142 O O . GLU A 1 263 ? -0.168 27.573 10.530 1.00 61.81 263 GLU A O 1
ATOM 2147 N N . ASN A 1 264 ? 1.866 27.187 11.394 1.00 51.00 264 ASN A N 1
ATOM 2148 C CA . ASN A 1 264 ? 1.450 26.902 12.771 1.00 51.00 264 ASN A CA 1
ATOM 2149 C C . ASN A 1 264 ? 0.336 27.819 13.341 1.00 51.00 264 ASN A C 1
ATOM 2151 O O . ASN A 1 264 ? 0.601 28.828 13.993 1.00 51.00 264 ASN A O 1
ATOM 2155 N N . LYS A 1 265 ? -0.918 27.378 13.146 1.00 47.91 265 LYS A N 1
ATOM 2156 C CA . LYS A 1 265 ? -2.136 27.612 13.951 1.00 47.91 265 LYS A CA 1
ATOM 2157 C C . LYS A 1 265 ? -3.123 26.421 13.855 1.00 47.91 265 LYS A C 1
ATOM 2159 O O . LYS A 1 265 ? -4.314 26.606 14.092 1.00 47.91 265 LYS A O 1
ATOM 2164 N N . SER A 1 266 ? -2.700 25.212 13.465 1.00 54.53 266 SER A N 1
ATOM 2165 C CA . SER A 1 266 ? -3.621 24.069 13.299 1.00 54.53 266 SER A CA 1
ATOM 2166 C C . SER A 1 266 ? -3.644 23.129 14.507 1.00 54.53 266 SER A C 1
ATOM 2168 O O . SER A 1 266 ? -2.620 22.898 15.142 1.00 54.53 266 SER A O 1
ATOM 2170 N N . ASN A 1 267 ? -4.835 22.593 14.801 1.00 53.12 267 ASN A N 1
ATOM 2171 C CA . ASN A 1 267 ? -5.098 21.679 15.913 1.00 53.12 267 ASN A CA 1
ATOM 2172 C C . ASN A 1 267 ? -4.255 20.392 15.835 1.00 53.12 267 ASN A C 1
ATOM 2174 O O . ASN A 1 267 ? -4.192 19.793 14.757 1.00 53.12 267 ASN A O 1
ATOM 2178 N N . PRO A 1 268 ? -3.699 19.929 16.971 1.00 63.59 268 PRO A N 1
ATOM 2179 C CA . PRO A 1 268 ? -3.040 18.630 17.061 1.00 63.59 268 PRO A CA 1
ATOM 2180 C C . PRO A 1 268 ? -4.016 17.497 16.726 1.00 63.59 268 PRO A C 1
ATOM 2182 O O . PRO A 1 268 ? -5.235 17.657 16.875 1.00 63.59 268 PRO A O 1
ATOM 2185 N N . LEU A 1 269 ? -3.498 16.325 16.331 1.00 71.56 269 LEU A N 1
ATOM 2186 C CA . LEU A 1 269 ? -4.346 15.131 16.276 1.00 71.56 269 LEU A CA 1
ATOM 2187 C C . LEU A 1 269 ? -5.000 14.905 17.652 1.00 71.56 269 LEU A C 1
ATOM 2189 O O . LEU A 1 269 ? -4.364 15.128 18.691 1.00 71.56 269 LEU A O 1
ATOM 2193 N N . PRO A 1 270 ? -6.263 14.453 17.702 1.00 74.75 270 PRO A N 1
ATOM 2194 C CA . PRO A 1 270 ? -6.925 14.207 18.971 1.00 74.75 270 PRO A CA 1
ATOM 2195 C C . PRO A 1 270 ? -6.154 13.207 19.845 1.00 74.75 270 PRO A C 1
ATOM 2197 O O . PRO A 1 270 ? -5.813 12.100 19.426 1.00 74.75 270 PRO A O 1
ATOM 2200 N N . LYS A 1 271 ? -5.927 13.576 21.114 1.00 76.81 271 LYS A N 1
ATOM 2201 C CA . LYS A 1 271 ? -5.336 12.682 22.130 1.00 76.81 271 LYS A CA 1
ATOM 2202 C C . LYS A 1 271 ? -6.253 11.516 22.504 1.00 76.81 271 LYS A C 1
ATOM 2204 O O . LYS A 1 271 ? -5.797 10.549 23.114 1.00 76.81 271 LYS A O 1
ATOM 2209 N N . ALA A 1 272 ? -7.533 11.595 22.155 1.00 85.50 272 ALA A N 1
ATOM 2210 C CA . ALA A 1 272 ? -8.456 10.486 22.315 1.00 85.50 272 ALA A CA 1
ATOM 2211 C C . ALA A 1 272 ? -8.105 9.356 21.341 1.00 85.50 272 ALA A C 1
ATOM 2213 O O . ALA A 1 272 ? -7.661 9.587 20.216 1.00 85.50 272 ALA A O 1
ATOM 2214 N N . ARG A 1 273 ? -8.307 8.123 21.794 1.00 88.44 273 ARG A N 1
ATOM 2215 C CA . ARG A 1 273 ? -8.246 6.948 20.934 1.00 88.44 273 ARG A CA 1
ATOM 2216 C C . ARG A 1 273 ? -9.558 6.854 20.145 1.00 88.44 273 ARG A C 1
ATOM 2218 O O . ARG A 1 273 ? -10.610 7.061 20.753 1.00 88.44 273 ARG A O 1
ATOM 2225 N N . PRO A 1 274 ? -9.529 6.554 18.836 1.00 91.00 274 PRO A N 1
ATOM 2226 C CA . PRO A 1 274 ? -10.758 6.367 18.078 1.00 91.00 274 PRO A CA 1
ATOM 2227 C C . PRO A 1 274 ? -11.539 5.159 18.598 1.00 91.00 274 PRO A C 1
ATOM 2229 O O . PRO A 1 274 ? -10.958 4.133 18.964 1.00 91.00 274 PRO A O 1
ATOM 2232 N N . THR A 1 275 ? -12.861 5.289 18.637 1.00 92.44 275 THR A N 1
ATOM 2233 C CA . THR A 1 275 ? -13.764 4.178 18.938 1.00 92.44 275 THR A CA 1
ATOM 2234 C C . THR A 1 275 ? -13.924 3.279 17.715 1.00 92.44 275 THR A C 1
ATOM 2236 O O . THR A 1 275 ? -13.638 3.682 16.588 1.00 92.44 275 THR A O 1
ATOM 2239 N N . LEU A 1 276 ? -14.452 2.068 17.912 1.00 91.94 276 LEU A N 1
ATOM 2240 C CA . LEU A 1 276 ? -14.776 1.168 16.802 1.00 91.94 276 LEU A CA 1
ATOM 2241 C C . LEU A 1 276 ? -15.696 1.839 15.768 1.00 91.94 276 LEU A C 1
ATOM 2243 O O . LEU A 1 276 ? -15.475 1.718 14.569 1.00 91.94 276 LEU A O 1
ATOM 2247 N N . LYS A 1 277 ? -16.678 2.618 16.235 1.00 91.12 277 LYS A N 1
ATOM 2248 C CA . LYS A 1 277 ? -17.605 3.360 15.374 1.00 91.12 277 LYS A CA 1
ATOM 2249 C C . LYS A 1 277 ? -16.884 4.403 14.515 1.00 91.12 277 LYS A C 1
ATOM 2251 O O . LYS A 1 277 ? -17.241 4.583 13.353 1.00 91.12 277 LYS A O 1
ATOM 2256 N N . ASP A 1 278 ? -15.877 5.075 15.072 1.00 90.38 278 ASP A N 1
ATOM 2257 C CA . ASP A 1 278 ? -15.077 6.059 14.334 1.00 90.38 278 ASP A CA 1
ATOM 2258 C C . ASP A 1 278 ? -14.256 5.385 13.229 1.00 90.38 278 ASP A C 1
ATOM 2260 O O . ASP A 1 278 ? -14.188 5.891 12.111 1.00 90.38 278 ASP A O 1
ATOM 2264 N N . LEU A 1 279 ? -13.681 4.215 13.525 1.00 91.38 279 LEU A N 1
ATOM 2265 C CA . LEU A 1 279 ? -12.895 3.427 12.572 1.00 91.38 279 LEU A CA 1
ATOM 2266 C C . LEU A 1 279 ? -13.766 2.847 11.450 1.00 91.38 279 LEU A C 1
ATOM 2268 O O . LEU A 1 279 ? -13.407 2.954 10.280 1.00 91.38 279 LEU A O 1
ATOM 2272 N N . GLN A 1 280 ? -14.935 2.301 11.788 1.00 89.19 280 GLN A N 1
ATOM 2273 C CA . GLN A 1 280 ? -15.892 1.760 10.818 1.00 89.19 280 GLN A CA 1
ATOM 2274 C C . GLN A 1 280 ? -16.416 2.836 9.864 1.00 89.19 280 GLN A C 1
ATOM 2276 O O . GLN A 1 280 ? -16.482 2.612 8.660 1.00 89.19 280 GLN A O 1
ATOM 2281 N N . LYS A 1 281 ? -16.718 4.038 10.376 1.00 86.12 281 LYS A N 1
ATOM 2282 C CA . LYS A 1 281 ? -17.117 5.193 9.551 1.00 86.12 281 LYS A CA 1
ATOM 2283 C C . LYS A 1 281 ? -16.067 5.548 8.488 1.00 86.12 281 LYS A C 1
ATOM 2285 O O . LYS A 1 281 ? -16.397 6.121 7.453 1.00 86.12 281 LYS A O 1
ATOM 2290 N N . CYS A 1 282 ? -14.814 5.228 8.775 1.00 86.44 282 CYS A N 1
ATOM 2291 C CA . CYS A 1 282 ? -13.655 5.499 7.947 1.00 86.44 282 CYS A CA 1
ATOM 2292 C C . CYS A 1 282 ? -13.207 4.314 7.087 1.00 86.44 282 CYS A C 1
ATOM 2294 O O . CYS A 1 282 ? -12.185 4.438 6.417 1.00 86.44 282 CYS A O 1
ATOM 2296 N N . GLU A 1 283 ? -13.948 3.200 7.098 1.00 88.44 283 GLU A N 1
ATOM 2297 C CA . GLU A 1 283 ? -13.614 1.985 6.342 1.00 88.44 283 GLU A CA 1
ATOM 2298 C C . GLU A 1 283 ? -12.209 1.446 6.690 1.00 88.44 283 GLU A C 1
ATOM 2300 O O . GLU A 1 283 ? -11.521 0.876 5.847 1.00 88.44 283 GLU A O 1
ATOM 2305 N N . VAL A 1 284 ? -11.765 1.628 7.942 1.00 91.31 284 VAL A N 1
ATOM 2306 C CA . VAL A 1 284 ? -10.483 1.081 8.414 1.00 91.31 284 VAL A CA 1
ATOM 2307 C C . VAL A 1 284 ? -10.522 -0.455 8.311 1.00 91.31 284 VAL A C 1
ATOM 2309 O O . VAL A 1 284 ? -11.532 -1.028 8.703 1.00 91.31 284 VAL A O 1
ATOM 2312 N N . PRO A 1 285 ? -9.472 -1.156 7.848 1.00 92.38 285 PRO A N 1
ATOM 2313 C CA . PRO A 1 285 ? -9.460 -2.616 7.736 1.00 92.38 285 PRO A CA 1
ATOM 2314 C C . PRO A 1 285 ? -9.765 -3.308 9.061 1.00 92.38 285 PRO A C 1
ATOM 2316 O O . PRO A 1 285 ? -9.268 -2.886 10.113 1.00 92.38 285 PRO A O 1
ATOM 2319 N N . TRP A 1 286 ? -10.545 -4.389 9.029 1.00 93.50 286 TRP A N 1
ATOM 2320 C CA . TRP A 1 286 ? -10.986 -5.064 10.257 1.00 93.50 286 TRP A CA 1
ATOM 2321 C C . TRP A 1 286 ? -9.788 -5.571 11.068 1.00 93.50 286 TRP A C 1
ATOM 2323 O O . TRP A 1 286 ? -9.756 -5.437 12.292 1.00 93.50 286 TRP A O 1
ATOM 2333 N N . ALA A 1 287 ? -8.753 -6.066 10.383 1.00 93.50 287 ALA A N 1
ATOM 2334 C CA . ALA A 1 287 ? -7.538 -6.570 11.010 1.00 93.50 287 ALA A CA 1
ATOM 2335 C C . ALA A 1 287 ? -6.861 -5.491 11.864 1.00 93.50 287 ALA A C 1
ATOM 2337 O O . ALA A 1 287 ? -6.391 -5.771 12.970 1.00 93.50 287 ALA A O 1
ATOM 2338 N N . LEU A 1 288 ? -6.888 -4.243 11.394 1.00 93.44 288 LEU A N 1
ATOM 2339 C CA . LEU A 1 288 ? -6.323 -3.101 12.095 1.00 93.44 288 LEU A CA 1
ATOM 2340 C C . LEU A 1 288 ? -7.190 -2.659 13.286 1.00 93.44 288 LEU A C 1
ATOM 2342 O O . LEU A 1 288 ? -6.651 -2.272 14.327 1.00 93.44 288 LEU A O 1
ATOM 2346 N N . GLN A 1 289 ? -8.519 -2.761 13.157 1.00 94.06 289 GLN A N 1
ATOM 2347 C CA . GLN A 1 289 ? -9.476 -2.477 14.234 1.00 94.06 289 GLN A CA 1
ATOM 2348 C C . GLN A 1 289 ? -9.350 -3.484 15.388 1.00 94.06 289 GLN A C 1
ATOM 2350 O O . GLN A 1 289 ? -9.298 -3.094 16.556 1.00 94.06 289 GLN A O 1
ATOM 2355 N N . SER A 1 290 ? -9.293 -4.777 15.061 1.00 94.56 290 SER A N 1
ATOM 2356 C CA . SER A 1 290 ? -9.355 -5.878 16.029 1.00 94.56 290 SER A CA 1
ATOM 2357 C C . SER A 1 290 ? -8.013 -6.203 16.684 1.00 94.56 290 SER A C 1
ATOM 2359 O O . SER A 1 290 ? -8.001 -6.801 17.759 1.00 94.56 290 SER A O 1
ATOM 2361 N N . ASN A 1 291 ? -6.885 -5.800 16.085 1.00 94.62 291 ASN A N 1
ATOM 2362 C CA . ASN A 1 291 ? -5.548 -6.18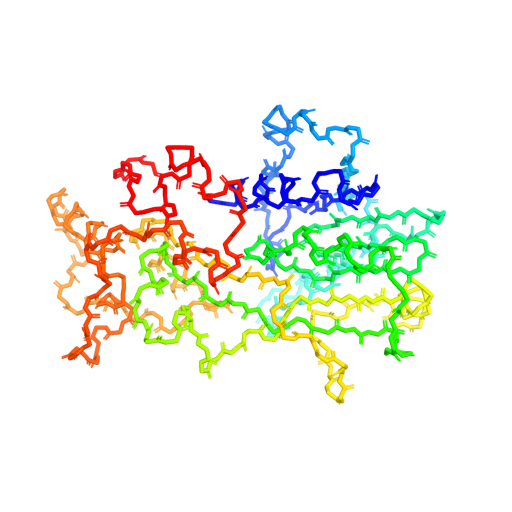0 16.556 1.00 94.62 291 ASN A CA 1
ATOM 2363 C C . ASN A 1 291 ? -4.650 -4.970 16.869 1.00 94.62 291 ASN A C 1
ATOM 2365 O O . ASN A 1 291 ? -3.543 -4.856 16.337 1.00 94.62 291 ASN A O 1
ATOM 2369 N N . PRO A 1 292 ? -5.057 -4.062 17.771 1.00 92.31 292 PRO A N 1
ATOM 2370 C CA . PRO A 1 292 ? -4.311 -2.832 18.006 1.00 92.31 292 PRO A CA 1
ATOM 2371 C C . PRO A 1 292 ? -2.892 -3.042 18.526 1.00 92.31 292 PRO A C 1
ATOM 2373 O O . PRO A 1 292 ? -1.999 -2.280 18.181 1.00 92.31 292 PRO A O 1
ATOM 2376 N N . ARG A 1 293 ? -2.670 -4.091 19.326 1.00 91.81 293 ARG A N 1
ATOM 2377 C CA . ARG A 1 293 ? -1.334 -4.421 19.838 1.00 91.81 293 ARG A CA 1
ATOM 2378 C C . ARG A 1 293 ? -0.398 -4.909 18.735 1.00 91.81 293 ARG A C 1
ATOM 2380 O O . ARG A 1 293 ? 0.774 -4.567 18.754 1.00 91.81 293 ARG A O 1
ATOM 2387 N N . ARG A 1 294 ? -0.913 -5.674 17.764 1.00 91.81 294 ARG A N 1
ATOM 2388 C CA . ARG A 1 294 ? -0.135 -6.147 16.605 1.00 91.81 294 ARG A CA 1
ATOM 2389 C C . ARG A 1 294 ? 0.289 -4.987 15.706 1.00 91.81 294 ARG A C 1
ATOM 2391 O O . ARG A 1 294 ? 1.363 -5.026 15.120 1.00 91.81 294 ARG A O 1
ATOM 2398 N N . TYR A 1 295 ? -0.560 -3.970 15.625 1.00 91.69 295 TYR A N 1
ATOM 2399 C CA . TYR A 1 295 ? -0.426 -2.839 14.717 1.00 91.69 295 TYR A CA 1
ATOM 2400 C C . TYR A 1 295 ? -0.169 -1.520 15.455 1.00 91.69 295 TYR A C 1
ATOM 2402 O O . TYR A 1 295 ? -0.591 -0.461 14.988 1.00 91.69 295 TYR A O 1
ATOM 2410 N N . ALA A 1 296 ? 0.520 -1.568 16.602 1.00 88.94 296 ALA A N 1
ATOM 2411 C CA . ALA A 1 296 ? 0.683 -0.438 17.522 1.00 88.94 296 ALA A CA 1
ATOM 2412 C C . ALA A 1 296 ? 1.213 0.834 16.835 1.00 88.94 296 ALA A C 1
ATOM 2414 O O . ALA A 1 296 ? 0.773 1.941 17.145 1.00 88.94 296 ALA A O 1
ATOM 2415 N N . ALA A 1 297 ? 2.078 0.675 15.832 1.00 83.81 297 ALA A N 1
ATOM 2416 C CA . ALA A 1 297 ? 2.576 1.739 14.963 1.00 83.81 297 ALA A CA 1
ATOM 2417 C C . ALA A 1 297 ? 1.455 2.629 14.395 1.00 83.81 297 ALA A C 1
ATOM 2419 O O . ALA A 1 297 ? 1.456 3.842 14.606 1.00 83.81 297 ALA A O 1
ATOM 2420 N N . PHE A 1 298 ? 0.438 2.032 13.770 1.00 87.69 298 PHE A N 1
ATOM 2421 C CA . PHE A 1 298 ? -0.698 2.757 13.190 1.00 87.69 298 PHE A CA 1
ATOM 2422 C C . PHE A 1 298 ? -1.608 3.399 14.241 1.00 87.69 298 PHE A C 1
ATOM 2424 O O . PHE A 1 298 ? -2.329 4.349 13.939 1.00 87.69 298 PHE A O 1
ATOM 2431 N N . TRP A 1 299 ? -1.569 2.914 15.481 1.00 87.69 299 TRP A N 1
ATOM 2432 C CA . TRP A 1 299 ? -2.277 3.509 16.617 1.00 87.69 299 TRP A CA 1
ATOM 2433 C C . TRP A 1 299 ? -1.486 4.649 17.282 1.00 87.69 299 TRP A C 1
ATOM 2435 O O . TRP A 1 299 ? -2.014 5.339 18.158 1.00 87.69 299 TRP A O 1
ATOM 2445 N N . GLY A 1 300 ? -0.241 4.888 16.851 1.00 80.06 300 GLY A N 1
ATOM 2446 C CA . GLY A 1 300 ? 0.681 5.819 17.503 1.00 80.06 300 GLY A CA 1
ATOM 2447 C C . GLY A 1 300 ? 1.192 5.302 18.852 1.00 80.06 300 GLY A C 1
ATOM 2448 O O . GLY A 1 300 ? 1.584 6.097 19.699 1.00 80.06 300 GLY A O 1
ATOM 2449 N N . GLU A 1 301 ? 1.148 3.985 19.061 1.00 84.19 301 GLU A N 1
ATOM 2450 C CA . GLU A 1 301 ? 1.475 3.292 20.314 1.00 84.19 301 GLU A CA 1
ATOM 2451 C C . GLU A 1 301 ? 2.763 2.447 20.201 1.00 84.19 301 GLU A C 1
ATOM 2453 O O . GLU A 1 301 ? 3.141 1.800 21.174 1.00 84.19 301 GLU A O 1
ATOM 2458 N N . ALA A 1 302 ? 3.445 2.439 19.045 1.00 78.25 302 ALA A N 1
ATOM 2459 C CA . ALA A 1 302 ? 4.721 1.730 18.890 1.00 78.25 302 ALA A CA 1
ATOM 2460 C C . ALA A 1 302 ? 5.814 2.318 19.811 1.00 78.25 302 ALA A C 1
ATOM 2462 O O . ALA A 1 302 ? 5.832 3.538 20.007 1.00 78.25 302 ALA A O 1
ATOM 2463 N N . PRO A 1 303 ? 6.729 1.497 20.357 1.00 71.19 303 PRO A N 1
ATOM 2464 C CA . PRO A 1 303 ? 7.922 1.938 21.087 1.00 71.19 303 PRO A CA 1
ATOM 2465 C C . PRO A 1 303 ? 8.876 2.777 20.215 1.00 71.19 303 PRO A C 1
ATOM 2467 O O . PRO A 1 303 ? 8.905 2.578 19.008 1.00 71.19 303 PRO A O 1
ATOM 2470 N N . PRO A 1 304 ? 9.618 3.774 20.749 1.00 59.81 304 PRO A N 1
ATOM 2471 C CA . PRO A 1 304 ? 10.573 4.624 19.997 1.00 59.81 304 PRO A CA 1
ATOM 2472 C C . PRO A 1 304 ? 11.628 3.878 19.170 1.00 59.81 304 PRO A C 1
ATOM 2474 O O . PRO A 1 304 ? 12.149 4.434 18.209 1.00 59.81 304 PRO A O 1
ATOM 2477 N N . ASP A 1 305 ? 11.920 2.655 19.580 1.00 56.94 305 ASP A N 1
ATOM 2478 C CA . ASP A 1 305 ? 12.924 1.722 19.085 1.00 56.94 305 ASP A CA 1
ATOM 2479 C C . ASP A 1 305 ? 12.404 0.726 18.027 1.00 56.94 305 ASP A C 1
ATOM 2481 O O . ASP A 1 305 ? 13.212 0.010 17.436 1.00 56.94 305 ASP A O 1
ATOM 2485 N N . GLU A 1 306 ? 11.092 0.721 17.746 1.00 54.94 306 GLU A N 1
ATOM 2486 C CA . GLU A 1 306 ? 10.439 0.018 16.619 1.00 54.94 306 GLU A CA 1
ATOM 2487 C C . GLU A 1 306 ? 10.061 0.978 15.474 1.00 54.94 306 GLU A C 1
ATOM 2489 O O . GLU A 1 306 ? 10.210 0.573 14.296 1.00 54.94 306 GLU A O 1
#

Nearest PDB structures (foldseek):
  4bx2-assembly1_B  TM=1.921E-01  e=7.008E+00  Mus musculus

Solvent-accessible surface area (backbone atoms only — not comparable to full-atom values): 17299 Å² total; per-residue (Å²): 107,70,69,56,36,49,51,49,40,51,62,38,38,59,90,50,53,75,28,27,26,44,67,46,52,52,47,44,60,80,53,48,84,43,80,49,65,65,74,78,43,45,77,81,50,53,93,41,53,95,38,43,48,77,39,63,43,80,78,33,65,70,42,47,53,49,42,52,56,55,50,77,46,72,91,59,95,67,69,73,54,53,55,58,32,53,53,63,49,63,76,73,87,78,75,74,62,22,36,32,28,62,54,19,26,44,32,75,49,28,24,24,44,21,57,64,50,40,36,63,33,34,68,49,49,37,48,62,74,74,49,90,68,89,68,88,59,57,45,37,33,24,30,15,35,38,38,56,57,29,56,31,41,34,70,70,34,99,81,40,24,50,75,91,60,54,43,80,49,38,36,39,28,20,39,67,55,50,53,54,36,34,73,74,66,70,37,48,75,89,68,82,74,80,91,65,50,73,39,86,37,59,27,22,36,48,46,69,50,86,48,49,66,55,40,53,52,42,14,71,40,71,87,84,27,62,78,49,56,77,41,89,84,65,64,86,89,75,68,48,74,64,55,49,53,48,47,36,48,42,40,52,55,28,42,64,62,43,60,43,46,91,67,78,80,75,83,66,45,50,90,60,79,68,52,73,68,50,39,57,77,41,56,54,55,64,65,61,72,78,33,49,81,84,42,18,58,47,66,48,63,50,60,99,90,111

Mean predicted aligned error: 9.41 Å